Protein AF-A0A538QG56-F1 (afdb_monomer)

Mean predicted aligned error: 13.46 Å

Solvent-accessible surface area (backbone atoms only — not comparable to full-atom values): 18521 Å² total; per-residue (Å²): 133,67,84,76,56,65,60,58,67,56,46,55,19,49,52,50,15,51,51,52,34,49,51,51,51,51,38,56,70,76,40,38,72,60,49,29,53,48,36,34,66,42,67,66,42,85,56,63,86,95,53,90,59,79,61,55,61,55,52,42,49,51,52,20,53,48,44,22,49,40,44,42,16,67,69,39,89,48,65,24,42,30,40,33,26,51,12,53,49,29,32,55,55,36,62,46,61,61,94,49,79,71,36,62,50,32,32,53,51,11,49,52,38,29,60,57,18,52,55,46,33,53,54,44,48,62,65,69,38,93,52,68,77,59,32,64,52,30,54,67,70,56,48,55,52,48,52,50,46,37,54,58,57,41,54,79,72,29,47,81,68,46,76,50,74,51,74,56,76,92,49,28,31,38,41,37,38,38,29,31,42,86,50,30,42,36,39,40,37,35,39,27,38,67,45,10,55,55,34,43,39,37,39,34,44,52,90,74,70,58,85,75,45,28,46,30,29,41,31,42,59,38,58,80,91,28,53,70,55,78,88,72,58,51,45,62,52,75,60,80,82,87,42,68,71,42,52,70,40,30,54,38,21,22,46,66,68,60,46,51,62,44,41,48,75,68,52,41,54,50,44,58,77,69,60,51,24,34,39,38,31,36,83,62,42,23,36,40,37,40,32,28,34,38,35,16,26,56,53,56,42,61,48,54,44,65,38,54,42,68,71,49,78,88,82,71,39,60,59,43,46,53,52,52,51,54,51,47,62,36,37,68,57,52,37,69,56,56,68,93,86,67,79,77,79,56,73,79,83,74,109

Secondary structure (DSSP, 8-state):
--THHHHHHHHHHHHHHHHHHHHHHHHHHH-HHHHHHHHHHHH-----TTS--THHHHHHHHHHHHHHHHHHHHT-SSHHHHHHHHHHHHHHHHHSS---GGGGHHHHHHHHHHHHHHHHHHHHHHHHSTTTTTS----HHHHHHHHHHHHHHHTTT-EEEEEEEEE-GGGEEEEEEEEEETTEEEEEEEEEETTEEEEEEEEEES---GGG--SEEEEE---GGG--PPP-----SEE--S-HHHHHHEEEEE-HHHHHHH--HHHHHHHHHH--SEEEEETTTEEEEEE-BTTTB-TTSSS-HHHHHHT-S----HHHHHHHHHHHHHHTTTSPPPPTTSPPPPTTTT-

Radius of gyration: 25.66 Å; Cα contacts (8 Å, |Δi|>4): 569; chains: 1; bounding box: 60×46×71 Å

Nearest PDB structures (foldseek):
  6eqt-assembly1_A  TM=3.672E-01  e=5.446E+00  Homo sapiens

pLDDT: mean 81.67, std 14.4, range [29.27, 97.0]

Foldseek 3Di:
DDPVPVVVLQVQLVVQLCVQLVVLVVCCVPPVVVVQVCCCQWQVDHDDPPDPDPCSVVVSVVVSVLSSQLRSLCSDPQPLSVLLSCLSVLLVQLSTRDPDPCSVVSNVVSVVSNVVSVVSCVVVVLLPPPQLPQFFAFDPVLVVVLVVQLQVLCVVAFAPWDWDKDADPQQKIKIWIWTHGLQKTKIWIWIDHNRGTFKIKIKIFADDDLAVAFQKKKAFDFDVQQADFDDTRDADDWDDQPDPLLRVGITMGHDNVLVCLLDDPVLSVVCSVQDWHMWGHHAQGMIMHMDGDSHRHDNPPQHHRVCSNVVDDDGHNVSVSVVNVSSVSSCVRGHDRDPPPDDDPPVVVVD

Structure (mmCIF, N/CA/C/O backbone):
data_AF-A0A538QG56-F1
#
_entry.id   AF-A0A538QG56-F1
#
loop_
_atom_site.group_PDB
_atom_site.id
_atom_site.type_symbol
_atom_site.label_atom_id
_atom_site.label_alt_id
_atom_site.label_comp_id
_atom_site.label_asym_id
_atom_site.label_entity_id
_atom_site.label_seq_id
_atom_site.pdbx_PDB_ins_code
_atom_site.Cartn_x
_atom_site.Cartn_y
_atom_site.Cartn_z
_atom_site.occupancy
_atom_site.B_iso_or_equiv
_atom_site.auth_seq_id
_atom_site.auth_comp_id
_atom_site.auth_asym_id
_atom_site.auth_atom_id
_atom_site.pdbx_PDB_model_num
ATOM 1 N N . MET A 1 1 ? 24.271 -8.675 -0.314 1.00 41.25 1 MET A N 1
ATOM 2 C CA . MET A 1 1 ? 24.916 -8.281 -1.593 1.00 41.25 1 MET A CA 1
ATOM 3 C C . MET A 1 1 ? 25.981 -7.222 -1.326 1.00 41.25 1 MET A C 1
ATOM 5 O O . MET A 1 1 ? 25.654 -6.195 -0.745 1.00 41.25 1 MET A O 1
ATOM 9 N N . ALA A 1 2 ? 27.238 -7.460 -1.713 1.00 29.27 2 ALA A N 1
ATOM 10 C CA . ALA A 1 2 ? 28.336 -6.516 -1.482 1.00 29.27 2 ALA A CA 1
ATOM 11 C C . ALA A 1 2 ? 28.147 -5.194 -2.270 1.00 29.27 2 ALA A C 1
ATOM 13 O O . ALA A 1 2 ? 27.680 -5.237 -3.418 1.00 29.27 2 ALA A O 1
ATOM 14 N N . PRO A 1 3 ? 28.559 -4.034 -1.715 1.00 35.44 3 PRO A N 1
ATOM 15 C CA . PRO A 1 3 ? 28.398 -2.709 -2.333 1.00 35.44 3 PRO A CA 1
ATOM 16 C C . PRO A 1 3 ? 29.061 -2.573 -3.721 1.00 35.44 3 PRO A C 1
ATOM 18 O O . PRO A 1 3 ? 28.662 -1.727 -4.520 1.00 35.44 3 PRO A O 1
ATOM 21 N N . GLY A 1 4 ? 29.998 -3.465 -4.066 1.00 34.47 4 GLY A N 1
ATOM 22 C CA . GLY A 1 4 ? 30.678 -3.515 -5.365 1.00 34.47 4 GLY A CA 1
ATOM 23 C C . GLY A 1 4 ? 29.864 -4.065 -6.555 1.00 34.47 4 GLY A C 1
ATOM 24 O O . GLY A 1 4 ? 30.288 -3.953 -7.701 1.00 34.47 4 GLY A O 1
ATOM 25 N N . SER A 1 5 ? 28.702 -4.679 -6.328 1.00 44.09 5 SER A N 1
ATOM 26 C CA . SER A 1 5 ? 27.904 -5.295 -7.409 1.00 44.09 5 SER A CA 1
ATOM 27 C C . SER A 1 5 ? 26.998 -4.291 -8.135 1.00 44.09 5 SER A C 1
ATOM 29 O O . SER A 1 5 ? 26.811 -4.371 -9.350 1.00 44.09 5 SER A O 1
ATOM 31 N N . ARG A 1 6 ? 26.489 -3.287 -7.410 1.00 45.97 6 ARG A N 1
ATOM 32 C CA . ARG A 1 6 ? 25.526 -2.299 -7.927 1.00 45.97 6 ARG A CA 1
ATOM 33 C C . ARG A 1 6 ? 26.137 -1.315 -8.928 1.00 45.97 6 ARG A C 1
ATOM 35 O O . ARG A 1 6 ? 25.440 -0.881 -9.840 1.00 45.97 6 ARG A O 1
ATOM 42 N N . TRP A 1 7 ? 27.425 -0.983 -8.800 1.00 45.75 7 TRP A N 1
ATOM 43 C CA . TRP A 1 7 ? 28.095 -0.073 -9.739 1.00 45.75 7 TRP A CA 1
ATOM 44 C C . TRP A 1 7 ? 28.367 -0.740 -11.095 1.00 45.75 7 TRP A C 1
ATOM 46 O O . TRP A 1 7 ? 28.140 -0.126 -12.135 1.00 45.75 7 TRP A O 1
ATOM 56 N N . ARG A 1 8 ? 28.748 -2.027 -11.106 1.00 48.78 8 ARG A N 1
ATOM 57 C CA . ARG A 1 8 ? 28.987 -2.794 -12.345 1.00 48.78 8 ARG A CA 1
ATOM 58 C C . ARG A 1 8 ? 27.712 -2.983 -13.171 1.00 48.78 8 ARG A C 1
ATOM 60 O O . ARG A 1 8 ? 27.770 -2.924 -14.397 1.00 48.78 8 ARG A O 1
ATOM 67 N N . LEU A 1 9 ? 26.566 -3.145 -12.504 1.00 52.91 9 LEU A N 1
ATOM 68 C CA . LEU A 1 9 ? 25.247 -3.255 -13.140 1.00 52.91 9 LEU A CA 1
ATOM 69 C C . LEU A 1 9 ? 24.797 -1.955 -13.833 1.00 52.91 9 LEU A C 1
ATOM 71 O O . LEU A 1 9 ? 24.027 -2.017 -14.784 1.00 52.91 9 LEU A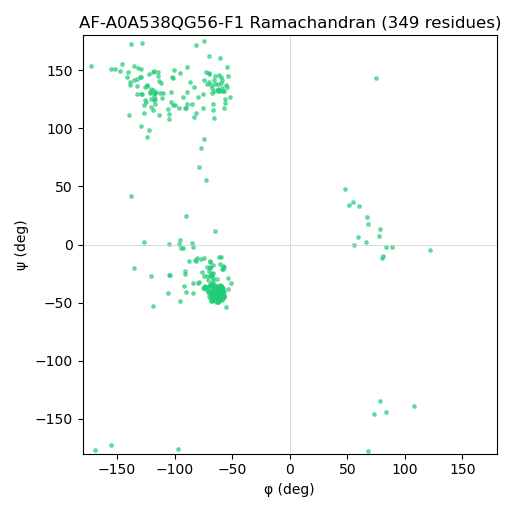 O 1
ATOM 75 N N . ARG A 1 10 ? 25.304 -0.786 -13.414 1.00 60.28 10 ARG A N 1
ATOM 76 C CA . ARG A 1 10 ? 24.986 0.515 -14.036 1.00 60.28 10 ARG A CA 1
ATOM 77 C C . ARG A 1 10 ? 25.949 0.916 -15.156 1.00 60.28 10 ARG A C 1
ATOM 79 O O . ARG A 1 10 ? 25.579 1.703 -16.018 1.00 60.28 10 ARG A O 1
ATOM 86 N N . LEU A 1 11 ? 27.165 0.369 -15.169 1.00 77.38 11 LEU A N 1
ATOM 87 C CA . LEU A 1 11 ? 28.186 0.708 -16.167 1.00 77.38 11 LEU A CA 1
ATOM 88 C C . LEU A 1 11 ? 27.994 0.002 -17.509 1.00 77.38 11 LEU A C 1
ATOM 90 O O . LEU A 1 11 ? 28.291 0.591 -18.541 1.00 77.38 11 LEU A O 1
ATOM 94 N N . ARG A 1 12 ? 27.482 -1.233 -17.530 1.00 79.56 12 ARG A N 1
ATOM 95 C CA . ARG A 1 12 ? 27.257 -1.948 -18.799 1.00 79.56 12 ARG A CA 1
ATOM 96 C C . ARG A 1 12 ? 26.240 -1.234 -19.706 1.00 79.56 12 ARG A C 1
ATOM 98 O O . ARG A 1 12 ? 26.591 -0.991 -20.858 1.00 79.56 12 ARG A O 1
ATOM 105 N N . PRO A 1 13 ? 25.050 -0.824 -19.219 1.00 82.38 13 PRO A N 1
ATOM 106 C CA . PRO A 1 13 ? 24.113 -0.044 -20.031 1.00 82.38 13 PRO A CA 1
ATOM 107 C C . PRO A 1 13 ? 24.697 1.296 -20.490 1.00 82.38 13 PRO A C 1
ATOM 109 O O . PRO A 1 13 ? 24.457 1.705 -21.622 1.00 82.38 13 PRO A O 1
ATOM 112 N N . LEU A 1 14 ? 25.531 1.934 -19.654 1.00 84.00 14 LEU A N 1
ATOM 113 C CA . LEU A 1 14 ? 26.238 3.172 -20.001 1.00 84.00 14 LEU A CA 1
ATOM 114 C C . LEU A 1 14 ? 27.182 2.983 -21.177 1.00 84.00 14 LEU A C 1
ATOM 116 O O . LEU A 1 14 ? 27.144 3.764 -22.119 1.00 84.00 14 LEU A O 1
ATOM 120 N N . VAL A 1 15 ? 28.008 1.938 -21.134 1.00 86.94 15 VAL A N 1
ATOM 121 C CA . VAL A 1 15 ? 28.954 1.630 -22.209 1.00 86.94 15 VAL A CA 1
ATOM 122 C C . VAL A 1 15 ? 28.212 1.331 -23.510 1.00 86.94 15 VAL A C 1
ATOM 124 O O . VAL A 1 15 ? 28.606 1.847 -24.551 1.00 86.94 15 VAL A O 1
ATOM 127 N N . VAL A 1 16 ? 27.114 0.568 -23.458 1.00 86.19 16 VAL A N 1
ATOM 128 C CA . VAL A 1 16 ? 26.290 0.285 -24.645 1.00 86.19 16 VAL A CA 1
ATOM 129 C C . VAL A 1 16 ? 25.694 1.572 -25.218 1.00 86.19 16 VAL A C 1
ATOM 131 O O . VAL A 1 16 ? 25.821 1.821 -26.413 1.00 86.19 16 VAL A O 1
ATOM 134 N N . ALA A 1 17 ? 25.106 2.426 -24.378 1.00 84.94 17 ALA A N 1
ATOM 135 C CA . ALA A 1 17 ? 24.519 3.689 -24.818 1.00 84.9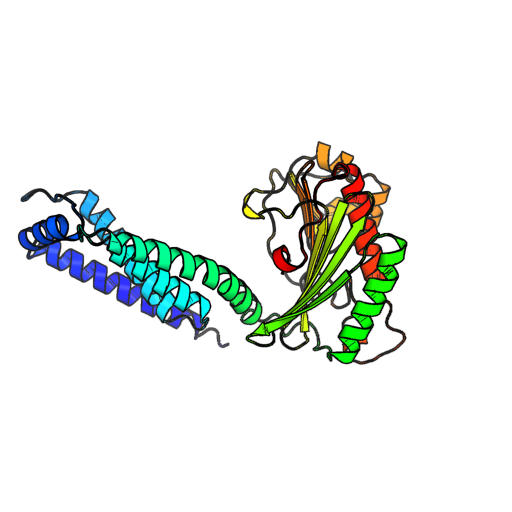4 17 ALA A CA 1
ATOM 136 C C . ALA A 1 17 ? 25.561 4.641 -25.425 1.00 84.94 17 ALA A C 1
ATOM 138 O O . ALA A 1 17 ? 25.324 5.214 -26.488 1.00 84.94 17 ALA A O 1
ATOM 139 N N . LEU A 1 18 ? 26.733 4.770 -24.792 1.00 86.31 18 LEU A N 1
ATOM 140 C CA . LEU A 1 18 ? 27.842 5.585 -25.295 1.00 86.31 18 LEU A CA 1
ATOM 141 C C . LEU A 1 18 ? 28.408 5.038 -26.608 1.00 86.31 18 LEU A C 1
ATOM 143 O O . LEU A 1 18 ? 28.722 5.825 -27.496 1.00 86.31 18 LEU A O 1
ATOM 147 N N . ALA A 1 19 ? 28.513 3.715 -26.756 1.00 88.31 19 ALA A N 1
ATOM 148 C CA . ALA A 1 19 ? 28.965 3.092 -27.996 1.00 88.31 19 ALA A CA 1
ATOM 149 C C . ALA A 1 19 ? 27.981 3.353 -29.146 1.00 88.31 19 ALA A C 1
ATOM 151 O O . ALA A 1 19 ? 28.401 3.753 -30.229 1.00 88.31 19 ALA A O 1
ATOM 152 N N . VAL A 1 20 ? 26.675 3.198 -28.900 1.00 86.81 20 VAL A N 1
ATOM 153 C CA . VAL A 1 20 ? 25.626 3.468 -29.897 1.00 86.81 20 VAL A CA 1
ATOM 154 C C . VAL A 1 20 ? 25.597 4.951 -30.283 1.00 86.81 20 VAL A C 1
ATOM 156 O O . VAL A 1 20 ? 25.596 5.275 -31.471 1.00 86.81 20 VAL A O 1
ATOM 159 N N . ALA A 1 21 ? 25.643 5.858 -29.303 1.00 83.69 21 ALA A N 1
ATOM 160 C CA . ALA A 1 21 ? 25.693 7.297 -29.557 1.00 83.69 21 ALA A CA 1
ATOM 161 C C . ALA A 1 21 ? 26.972 7.702 -30.309 1.00 83.69 21 ALA A C 1
ATOM 163 O O . ALA A 1 21 ? 26.908 8.450 -31.282 1.00 83.69 21 ALA A O 1
ATOM 164 N N . GLY A 1 22 ? 28.129 7.182 -29.891 1.00 84.38 22 GLY A N 1
ATOM 165 C CA . GLY A 1 22 ? 29.424 7.450 -30.514 1.00 84.38 22 GLY A CA 1
ATOM 166 C C . GLY A 1 22 ? 29.490 6.970 -31.963 1.00 84.38 22 GLY A C 1
ATOM 167 O O . GLY A 1 22 ? 29.951 7.715 -32.827 1.00 84.38 22 GLY A O 1
ATOM 168 N N . LEU A 1 23 ? 28.960 5.775 -32.248 1.00 86.06 23 LEU A N 1
ATOM 169 C CA . LEU A 1 23 ? 28.824 5.259 -33.611 1.00 86.06 23 LEU A CA 1
ATOM 170 C C . LEU A 1 23 ? 27.918 6.168 -34.455 1.00 86.06 23 LEU A C 1
ATOM 172 O O . LEU A 1 23 ? 28.281 6.530 -35.570 1.00 86.06 23 LEU A O 1
ATOM 176 N N . GLY A 1 24 ? 26.774 6.590 -33.908 1.00 81.38 24 GLY A N 1
ATOM 177 C CA . GLY A 1 24 ? 25.856 7.507 -34.584 1.00 81.38 24 GLY A CA 1
ATOM 178 C C . GLY A 1 24 ? 26.492 8.862 -34.911 1.00 81.38 24 GLY A C 1
ATOM 179 O O . GLY A 1 24 ? 26.334 9.362 -36.022 1.00 81.38 24 GLY A O 1
ATOM 180 N N . VAL A 1 25 ? 27.282 9.427 -33.992 1.00 84.31 25 VAL A N 1
ATOM 181 C CA . VAL A 1 25 ? 28.047 10.666 -34.223 1.00 84.31 25 VAL A CA 1
ATOM 182 C C . VAL A 1 25 ? 29.139 10.467 -35.277 1.00 84.31 25 VAL A C 1
ATOM 184 O O . VAL A 1 25 ? 29.329 11.339 -36.126 1.00 84.31 25 VAL A O 1
ATOM 187 N N . ALA A 1 26 ? 29.854 9.339 -35.251 1.00 85.69 26 ALA A N 1
ATOM 188 C CA . ALA A 1 26 ? 30.877 9.028 -36.248 1.00 85.69 26 ALA A CA 1
ATOM 189 C C . ALA A 1 26 ? 30.270 8.912 -37.656 1.00 85.69 26 ALA A C 1
ATOM 191 O O . ALA A 1 26 ? 30.788 9.517 -38.594 1.00 85.69 26 ALA A O 1
ATOM 192 N N . LEU A 1 27 ? 29.130 8.226 -37.787 1.00 82.44 27 LEU A N 1
ATOM 193 C CA . LEU A 1 27 ? 28.382 8.115 -39.042 1.00 82.44 27 LEU A CA 1
ATOM 194 C C . LEU A 1 27 ? 27.825 9.465 -39.502 1.00 82.44 27 LEU A C 1
ATOM 196 O O . LEU A 1 27 ? 27.938 9.798 -40.675 1.00 82.44 27 LEU A O 1
ATOM 200 N N . ALA A 1 28 ? 27.293 10.281 -38.589 1.00 80.62 28 ALA A N 1
ATOM 201 C CA . ALA A 1 28 ? 26.822 11.626 -38.916 1.00 80.62 28 ALA A CA 1
ATOM 202 C C . ALA A 1 28 ? 27.949 12.550 -39.405 1.00 80.62 28 ALA A C 1
ATOM 204 O O . ALA A 1 28 ? 27.692 13.459 -40.188 1.00 80.62 28 ALA A O 1
ATOM 205 N N . ARG A 1 29 ? 29.189 12.336 -38.947 1.00 80.94 29 ARG A N 1
ATOM 206 C CA . ARG A 1 29 ? 30.358 13.126 -39.360 1.00 80.94 29 ARG A CA 1
ATOM 207 C C . ARG A 1 29 ? 30.996 12.640 -40.657 1.00 80.94 29 ARG A C 1
ATOM 209 O O . ARG A 1 29 ? 31.417 13.474 -41.448 1.00 80.94 29 ARG A O 1
ATOM 216 N N . GLY A 1 30 ? 31.117 11.326 -40.844 1.00 81.44 30 GLY A N 1
ATOM 217 C CA . GLY A 1 30 ? 31.810 10.740 -41.996 1.00 81.44 30 GLY A CA 1
ATOM 218 C C . GLY A 1 30 ? 30.900 10.438 -43.185 1.00 81.44 30 GLY A C 1
ATOM 219 O O . GLY A 1 30 ? 31.310 10.606 -44.323 1.00 81.44 30 GLY A O 1
ATOM 220 N N . GLU A 1 31 ? 29.659 10.025 -42.921 1.00 83.25 31 GLU A N 1
ATOM 221 C CA . GLU A 1 31 ? 28.759 9.407 -43.904 1.00 83.25 31 GLU A CA 1
ATOM 222 C C . GLU A 1 31 ? 27.323 9.955 -43.771 1.00 83.25 31 GLU A C 1
ATOM 224 O O . GLU A 1 31 ? 26.334 9.217 -43.844 1.00 83.25 31 GLU A O 1
ATOM 229 N N . TYR A 1 32 ? 27.186 11.272 -43.560 1.00 78.88 32 TYR A N 1
ATOM 230 C CA . TYR A 1 32 ? 25.892 11.919 -43.295 1.00 78.88 32 TYR A CA 1
ATOM 231 C C . TYR A 1 32 ? 24.831 11.599 -44.355 1.00 78.88 32 TYR A C 1
ATOM 233 O O . TYR A 1 32 ? 23.674 11.374 -44.017 1.00 78.88 32 TYR A O 1
ATOM 241 N N . GLY A 1 33 ? 25.215 11.530 -45.635 1.00 77.31 33 GLY A N 1
ATOM 242 C CA . GLY A 1 33 ? 24.290 11.210 -46.726 1.00 77.31 33 GLY A CA 1
ATOM 243 C C . GLY A 1 33 ? 23.674 9.811 -46.609 1.00 77.31 33 GLY A C 1
ATOM 244 O O . GLY A 1 33 ? 22.475 9.645 -46.842 1.00 77.31 33 GLY A O 1
ATOM 245 N N . TYR A 1 34 ? 24.455 8.812 -46.186 1.00 79.31 34 TYR A N 1
ATOM 246 C CA . TYR A 1 34 ? 23.938 7.466 -45.926 1.00 79.31 34 TYR A CA 1
ATOM 247 C C . TYR A 1 34 ? 23.073 7.429 -44.672 1.00 79.31 34 TYR A C 1
ATOM 249 O O . TYR A 1 34 ? 22.017 6.801 -44.692 1.00 79.31 34 TYR A O 1
ATOM 257 N N . LEU A 1 35 ? 23.479 8.132 -43.610 1.00 78.69 35 LEU A N 1
ATOM 258 C CA . LEU A 1 35 ? 22.694 8.237 -42.381 1.00 78.69 35 LEU A CA 1
ATOM 259 C C . LEU A 1 35 ? 21.336 8.906 -42.637 1.00 78.69 35 LEU A C 1
ATOM 261 O O . LEU A 1 35 ? 20.316 8.388 -42.196 1.00 78.69 35 LEU A O 1
ATOM 265 N N . ALA A 1 36 ? 21.312 10.014 -43.380 1.00 76.31 36 ALA A N 1
ATOM 266 C CA . ALA A 1 36 ? 20.098 10.730 -43.757 1.00 76.31 36 ALA A CA 1
ATOM 267 C C . ALA A 1 36 ? 19.162 9.839 -44.578 1.00 76.31 36 ALA A C 1
ATOM 269 O O . ALA A 1 36 ? 17.988 9.702 -44.245 1.00 76.31 36 ALA A O 1
ATOM 270 N N . ARG A 1 37 ? 19.699 9.139 -45.585 1.00 78.06 37 ARG A N 1
ATOM 271 C CA . ARG A 1 37 ? 18.926 8.193 -46.398 1.00 78.06 37 ARG A CA 1
ATOM 272 C C . ARG A 1 37 ? 18.385 7.028 -45.570 1.00 78.06 37 ARG A C 1
ATOM 274 O O . ARG A 1 37 ? 17.230 6.647 -45.741 1.00 78.06 37 ARG A O 1
ATOM 281 N N . ALA A 1 38 ? 19.195 6.473 -44.671 1.00 76.25 38 ALA A N 1
ATOM 282 C CA . ALA A 1 38 ? 18.771 5.417 -43.763 1.00 76.25 38 ALA A CA 1
ATOM 283 C C . ALA A 1 38 ? 17.684 5.912 -42.801 1.00 76.25 38 ALA A C 1
ATOM 285 O O . ALA A 1 38 ? 16.692 5.219 -42.629 1.00 76.25 38 ALA A O 1
ATOM 286 N N . ALA A 1 39 ? 17.812 7.114 -42.234 1.00 74.25 39 ALA A N 1
ATOM 287 C CA . ALA A 1 39 ? 16.805 7.707 -41.356 1.00 74.25 39 ALA A CA 1
ATOM 288 C C . ALA A 1 39 ? 15.472 7.932 -42.087 1.00 74.25 39 ALA A C 1
ATOM 290 O O . ALA A 1 39 ? 14.415 7.547 -41.592 1.00 74.25 39 ALA A O 1
ATOM 291 N N . THR A 1 40 ? 15.508 8.463 -43.308 1.00 75.12 40 THR A N 1
ATOM 292 C CA . THR A 1 40 ? 14.291 8.665 -44.103 1.00 75.12 40 THR A CA 1
ATOM 293 C C . THR A 1 40 ? 13.623 7.338 -44.463 1.00 75.12 40 THR A C 1
ATOM 295 O O . THR A 1 40 ? 12.406 7.218 -44.356 1.00 75.12 40 THR A O 1
ATOM 298 N N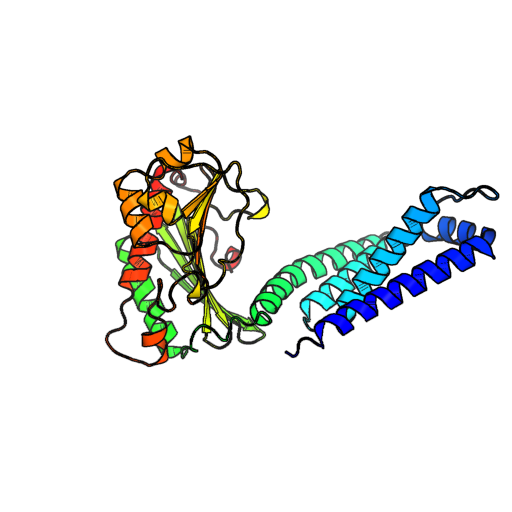 . LEU A 1 41 ? 14.400 6.312 -44.823 1.00 70.94 41 LEU A N 1
ATOM 299 C CA . LEU A 1 41 ? 13.862 4.992 -45.172 1.00 70.94 41 LEU A CA 1
ATOM 300 C C . LEU A 1 41 ? 13.381 4.184 -43.958 1.00 70.94 41 LEU A C 1
ATOM 302 O O . LEU A 1 41 ? 12.404 3.452 -44.068 1.00 70.94 41 LEU A O 1
ATOM 306 N N . ALA A 1 42 ? 14.070 4.289 -42.823 1.00 66.69 42 ALA A N 1
ATOM 307 C CA . ALA A 1 42 ? 13.840 3.448 -41.651 1.00 66.69 42 ALA A CA 1
ATOM 308 C C . ALA A 1 42 ? 12.808 4.027 -40.676 1.00 66.69 42 ALA A C 1
ATOM 310 O O . ALA A 1 42 ? 12.008 3.286 -40.112 1.00 66.69 42 ALA A O 1
ATOM 311 N N . ILE A 1 43 ? 12.852 5.342 -40.452 1.00 66.00 43 ILE A N 1
ATOM 312 C CA . ILE A 1 43 ? 12.068 6.032 -39.414 1.00 66.00 43 ILE A CA 1
ATOM 313 C C . ILE A 1 43 ? 11.239 7.195 -39.971 1.00 66.00 43 ILE A C 1
ATOM 315 O O . ILE A 1 43 ? 10.565 7.878 -39.206 1.00 66.00 43 ILE A O 1
ATOM 319 N N . GLY A 1 44 ? 11.267 7.429 -41.289 1.00 68.12 44 GLY A N 1
ATOM 320 C CA . GLY A 1 44 ? 10.491 8.495 -41.931 1.00 68.12 44 GLY A CA 1
ATOM 321 C C . GLY A 1 44 ? 10.951 9.906 -41.561 1.00 68.12 44 GLY A C 1
ATOM 322 O O . GLY A 1 44 ? 10.204 10.861 -41.744 1.00 68.12 44 GLY A O 1
ATOM 323 N N . VAL A 1 45 ? 12.165 10.047 -41.019 1.00 72.06 45 VAL A N 1
ATOM 324 C CA . VAL A 1 45 ? 12.745 11.344 -40.660 1.00 72.06 45 VAL A CA 1
ATOM 325 C C . VAL A 1 45 ? 13.515 11.885 -41.858 1.00 72.06 45 VAL A C 1
ATOM 327 O O . VAL A 1 45 ? 14.496 11.285 -42.305 1.00 72.06 45 VAL A O 1
ATOM 330 N N . GLU A 1 46 ? 13.082 13.028 -42.378 1.00 74.38 46 GLU A N 1
ATOM 331 C CA . GLU A 1 46 ? 13.815 13.757 -43.411 1.00 74.38 46 GLU A CA 1
ATOM 332 C C . GLU A 1 46 ? 14.928 14.584 -42.767 1.00 74.38 46 GLU A C 1
ATOM 334 O O . GLU A 1 46 ? 14.673 15.528 -42.022 1.00 74.38 46 GLU A O 1
ATOM 339 N N . LEU A 1 47 ? 16.176 14.208 -43.051 1.00 73.19 47 LEU A N 1
ATOM 340 C CA . LEU A 1 47 ? 17.362 14.962 -42.661 1.00 73.19 47 LEU A CA 1
ATOM 341 C C . LEU A 1 47 ? 17.901 15.677 -43.903 1.00 73.19 47 LEU A C 1
ATOM 343 O O . LEU A 1 47 ? 18.369 15.031 -44.843 1.00 73.19 47 LEU A O 1
ATOM 347 N N . SER A 1 48 ? 17.826 17.008 -43.920 1.00 69.19 48 SER A N 1
ATOM 348 C CA . SER A 1 48 ? 18.254 17.810 -45.070 1.00 69.19 48 SER A CA 1
ATOM 349 C C . SER A 1 48 ? 19.757 17.638 -45.351 1.00 69.19 48 SER A C 1
ATOM 351 O O . SER A 1 48 ? 20.567 17.760 -44.423 1.00 69.19 48 SER A O 1
ATOM 353 N N . PRO A 1 49 ? 20.170 17.390 -46.610 1.00 62.72 49 PRO A N 1
ATOM 354 C CA . PRO A 1 49 ? 21.581 17.332 -46.977 1.00 62.72 49 PRO A CA 1
ATOM 355 C C . PRO A 1 49 ? 22.245 18.707 -46.810 1.00 62.72 49 PRO A C 1
ATOM 357 O O . PRO A 1 49 ? 21.733 19.709 -47.299 1.00 62.72 49 PRO A O 1
ATOM 360 N N . GLY A 1 50 ? 23.410 18.760 -46.157 1.00 63.91 50 GLY A N 1
ATOM 361 C CA . GLY A 1 50 ? 24.261 19.959 -46.135 1.00 63.91 50 GLY A CA 1
ATOM 362 C C . GLY A 1 50 ? 23.988 20.976 -45.020 1.00 63.91 50 GLY A C 1
ATOM 363 O O . GLY A 1 50 ? 24.743 21.939 -44.908 1.00 63.91 50 GLY A O 1
ATOM 364 N N . GLN A 1 51 ? 22.989 20.758 -44.159 1.00 61.22 51 GLN A N 1
ATOM 365 C CA . GLN A 1 51 ? 22.846 21.503 -42.904 1.00 61.22 51 GLN A CA 1
ATOM 366 C C . GLN A 1 51 ? 22.670 20.536 -41.727 1.00 61.22 51 GLN A C 1
ATOM 368 O O . GLN A 1 51 ? 21.825 19.644 -41.805 1.00 61.22 51 GLN A O 1
ATOM 373 N N . PRO A 1 52 ? 23.453 20.682 -40.640 1.00 61.03 52 PRO A N 1
ATOM 374 C CA . PRO A 1 52 ? 23.271 19.869 -39.449 1.00 61.03 52 PRO A CA 1
ATOM 375 C C . PRO A 1 52 ? 21.922 20.206 -38.807 1.00 61.03 52 PRO A C 1
ATOM 377 O O . PRO A 1 52 ? 21.743 21.288 -38.251 1.00 61.03 52 PRO A O 1
ATOM 380 N N . ASP A 1 53 ? 20.972 19.275 -38.899 1.00 69.12 53 ASP A N 1
ATOM 381 C CA . ASP A 1 53 ? 19.669 19.412 -38.255 1.00 69.12 53 ASP A CA 1
ATOM 382 C C . ASP A 1 53 ? 19.853 19.377 -36.722 1.00 69.12 53 ASP A C 1
ATOM 384 O O . ASP A 1 53 ? 20.352 18.377 -36.189 1.00 69.12 53 ASP A O 1
ATOM 388 N N . PRO A 1 54 ? 19.449 20.423 -35.975 1.00 69.50 54 PRO A N 1
ATOM 389 C CA . PRO A 1 54 ? 19.532 20.430 -34.514 1.00 69.50 54 PRO A CA 1
ATOM 390 C C . PRO A 1 54 ? 18.744 19.280 -33.858 1.00 69.50 54 PRO A C 1
ATOM 392 O O . PRO A 1 54 ? 19.053 18.886 -32.731 1.00 69.50 54 PRO A O 1
ATOM 395 N N . ARG A 1 55 ? 17.766 18.686 -34.556 1.00 75.06 55 ARG A N 1
ATOM 396 C CA . ARG A 1 55 ? 17.003 17.519 -34.088 1.00 75.06 55 ARG A CA 1
ATOM 397 C C . ARG A 1 55 ? 17.820 16.229 -34.093 1.00 75.06 55 ARG A C 1
ATOM 399 O O . ARG A 1 55 ? 17.482 15.307 -33.354 1.00 75.06 55 ARG A O 1
ATOM 406 N N . LEU A 1 56 ? 18.923 16.158 -34.842 1.00 76.06 56 LEU A N 1
ATOM 407 C CA . LEU A 1 56 ? 19.787 14.975 -34.886 1.00 76.06 56 LEU A CA 1
ATOM 408 C C . LEU A 1 56 ? 20.327 14.606 -33.500 1.00 76.06 56 LEU A C 1
ATOM 410 O O . LEU A 1 56 ? 20.366 13.431 -33.144 1.00 76.06 56 LEU A O 1
ATOM 414 N N . ALA A 1 57 ? 20.686 15.606 -32.691 1.00 76.44 57 ALA A N 1
ATOM 415 C CA . ALA A 1 57 ? 21.120 15.387 -31.315 1.00 76.44 57 ALA A CA 1
ATOM 416 C C . ALA A 1 57 ? 20.010 14.754 -30.458 1.00 76.44 57 ALA A C 1
ATOM 418 O O . ALA A 1 57 ? 20.286 13.852 -29.670 1.00 76.44 57 ALA A O 1
ATOM 419 N N . MET A 1 58 ? 18.753 15.168 -30.656 1.00 78.81 58 MET A N 1
ATOM 420 C CA . MET A 1 58 ? 17.594 14.588 -29.970 1.00 78.81 58 MET A CA 1
ATOM 421 C C . MET A 1 58 ? 17.332 13.146 -30.409 1.00 78.81 58 MET A C 1
ATOM 423 O O . MET A 1 58 ? 17.058 12.297 -29.564 1.00 78.81 58 MET A O 1
ATOM 427 N N . TYR A 1 59 ? 17.470 12.838 -31.702 1.00 78.19 59 TYR A N 1
ATOM 428 C CA . TYR A 1 59 ? 17.334 11.466 -32.199 1.00 78.19 59 TYR A CA 1
ATOM 429 C C . TYR A 1 59 ? 18.447 10.552 -31.682 1.00 78.19 59 TYR A C 1
ATOM 431 O O . TYR A 1 59 ? 18.168 9.448 -31.220 1.00 78.19 59 TYR A O 1
ATOM 439 N N . LEU A 1 60 ? 19.698 11.020 -31.685 1.00 80.62 60 LEU A N 1
ATOM 440 C CA . LEU A 1 60 ? 20.826 10.276 -31.119 1.00 80.62 60 LEU A CA 1
ATOM 441 C C . LEU A 1 60 ? 20.655 10.048 -29.615 1.00 80.62 60 LEU A C 1
ATOM 443 O O . LEU A 1 60 ? 20.925 8.947 -29.135 1.00 80.62 60 LEU A O 1
ATOM 447 N N . LEU A 1 61 ? 20.161 11.050 -28.883 1.00 82.38 61 LEU A N 1
ATOM 448 C CA . LEU A 1 61 ? 19.834 10.910 -27.468 1.00 82.38 61 LEU A CA 1
ATOM 449 C C . LEU A 1 61 ? 18.731 9.867 -27.256 1.00 82.38 61 LEU A C 1
ATOM 451 O O . LEU A 1 61 ? 18.905 8.980 -26.428 1.00 82.38 61 LEU A O 1
ATOM 455 N N . ALA A 1 62 ? 17.644 9.914 -28.031 1.00 81.88 62 ALA A N 1
ATOM 456 C CA . ALA A 1 62 ? 16.550 8.948 -27.934 1.00 81.88 62 ALA A CA 1
ATOM 457 C C . ALA A 1 62 ? 17.021 7.508 -28.205 1.00 81.88 62 ALA A C 1
ATOM 459 O O . ALA A 1 62 ? 16.711 6.598 -27.435 1.00 81.88 62 ALA A O 1
ATOM 460 N N . VAL A 1 63 ? 17.830 7.299 -29.249 1.00 82.50 63 VAL A N 1
ATOM 461 C CA . VAL A 1 63 ? 18.421 5.988 -29.565 1.00 82.50 63 VAL A CA 1
ATOM 462 C C . VAL A 1 63 ? 19.364 5.529 -28.449 1.00 82.50 63 VAL A C 1
ATOM 464 O O . VAL A 1 63 ? 19.321 4.365 -28.052 1.00 82.50 63 VAL A O 1
ATOM 467 N N . ALA A 1 64 ? 20.171 6.430 -27.885 1.00 83.62 64 ALA A N 1
ATOM 468 C CA . ALA A 1 64 ? 21.038 6.118 -26.752 1.00 83.62 64 ALA A CA 1
ATOM 469 C C . ALA A 1 64 ? 20.236 5.745 -25.492 1.00 83.62 64 ALA A C 1
ATOM 471 O O . ALA A 1 64 ? 20.594 4.793 -24.798 1.00 83.62 64 ALA A O 1
ATOM 472 N N . THR A 1 65 ? 19.129 6.438 -25.208 1.00 84.62 65 THR A N 1
ATOM 473 C CA . THR A 1 65 ? 18.221 6.127 -24.092 1.00 84.62 65 THR A CA 1
ATOM 474 C C . THR A 1 65 ? 17.530 4.778 -24.282 1.00 84.62 65 THR A C 1
ATOM 476 O O . THR A 1 65 ? 17.416 4.008 -23.325 1.00 84.62 65 THR A O 1
ATOM 479 N N . LEU A 1 66 ? 17.117 4.444 -25.506 1.00 85.50 66 LEU A N 1
ATOM 480 C CA . LEU A 1 66 ? 16.554 3.131 -25.827 1.00 85.50 66 LEU A CA 1
ATOM 481 C C . LEU A 1 66 ? 17.601 2.025 -25.669 1.00 85.50 66 LEU A C 1
ATOM 483 O O . LEU A 1 66 ? 17.342 1.034 -24.990 1.00 85.50 66 LEU A O 1
ATOM 487 N N . ALA A 1 67 ? 18.805 2.216 -26.216 1.00 85.75 67 ALA A N 1
ATOM 488 C CA . ALA A 1 67 ? 19.908 1.265 -26.092 1.00 85.75 67 ALA A CA 1
ATOM 489 C C . ALA A 1 67 ? 20.309 1.038 -24.626 1.00 85.75 67 ALA A C 1
ATOM 491 O O . ALA A 1 67 ? 20.492 -0.106 -24.206 1.00 85.75 67 ALA A O 1
ATOM 492 N N . TRP A 1 68 ? 20.374 2.113 -23.831 1.00 87.69 68 TRP A N 1
ATOM 493 C CA . TRP A 1 68 ? 20.547 2.030 -22.382 1.00 87.69 68 TRP A CA 1
ATOM 494 C C . TRP A 1 68 ? 19.459 1.161 -21.752 1.00 87.69 68 TRP A C 1
ATOM 496 O O . TRP A 1 68 ? 19.762 0.219 -21.023 1.00 87.69 68 TRP A O 1
ATOM 506 N N . THR A 1 69 ? 18.192 1.482 -22.021 1.00 84.81 69 THR A N 1
ATOM 507 C CA . THR A 1 69 ? 17.039 0.835 -21.382 1.00 84.81 69 THR A CA 1
ATOM 508 C C . THR A 1 69 ? 16.994 -0.654 -21.709 1.00 84.81 69 THR A C 1
ATOM 510 O O . THR A 1 69 ? 16.881 -1.472 -20.800 1.00 84.81 69 THR A O 1
ATOM 513 N N . LEU A 1 70 ? 17.187 -1.027 -22.976 1.00 88.38 70 LEU A N 1
ATOM 514 C CA . LEU A 1 70 ? 17.214 -2.425 -23.406 1.00 88.38 70 LEU A CA 1
ATOM 515 C C . LEU A 1 70 ? 18.390 -3.195 -22.794 1.00 88.38 70 LEU A C 1
ATOM 517 O O . LEU A 1 70 ? 18.199 -4.301 -22.291 1.00 88.38 70 LEU A O 1
ATOM 521 N N . ALA A 1 71 ? 19.591 -2.609 -22.765 1.00 85.62 71 ALA A N 1
ATOM 522 C CA . ALA A 1 71 ? 20.756 -3.236 -22.140 1.00 85.62 71 ALA A CA 1
ATOM 523 C C . ALA A 1 71 ? 20.589 -3.389 -20.617 1.00 85.62 71 ALA A C 1
ATOM 525 O O . ALA A 1 71 ? 20.997 -4.401 -20.043 1.00 85.62 71 ALA A O 1
ATOM 526 N N . ALA A 1 72 ? 19.969 -2.404 -19.961 1.00 84.31 72 ALA A N 1
ATOM 527 C CA . ALA A 1 72 ? 19.648 -2.453 -18.539 1.00 84.31 72 ALA A CA 1
ATOM 528 C C . ALA A 1 72 ? 18.616 -3.544 -18.230 1.00 84.31 72 ALA A C 1
ATOM 530 O O . ALA A 1 72 ? 18.811 -4.309 -17.286 1.00 84.31 72 ALA A O 1
ATOM 531 N N . CYS A 1 73 ? 17.564 -3.656 -19.044 1.00 85.50 73 CYS A N 1
ATOM 532 C CA . CYS A 1 73 ? 16.563 -4.710 -18.930 1.00 85.50 73 CYS A CA 1
ATOM 533 C C . CYS A 1 73 ? 17.167 -6.096 -19.177 1.00 85.50 73 CYS A C 1
ATOM 535 O O . CYS A 1 73 ? 16.954 -6.992 -18.368 1.00 85.50 73 CYS A O 1
ATOM 537 N N . ALA A 1 74 ? 17.972 -6.273 -20.229 1.00 85.00 74 ALA A N 1
ATOM 538 C CA . ALA A 1 74 ? 18.596 -7.556 -20.561 1.00 85.00 74 ALA A CA 1
ATOM 539 C C . ALA A 1 74 ? 19.559 -8.054 -19.469 1.00 85.00 74 ALA A C 1
ATOM 541 O O . ALA A 1 74 ? 19.642 -9.251 -19.205 1.00 85.00 74 ALA A O 1
ATOM 542 N N . GLY A 1 75 ? 20.272 -7.134 -18.812 1.00 78.88 75 GLY A N 1
ATOM 543 C CA . GLY A 1 75 ? 21.176 -7.438 -17.702 1.00 78.88 75 GLY A CA 1
ATOM 544 C C . GLY A 1 75 ? 20.504 -7.513 -16.327 1.00 78.88 75 GLY A C 1
ATOM 545 O O . GLY A 1 75 ? 21.209 -7.695 -15.331 1.00 78.88 75 GLY A O 1
ATOM 546 N N . ALA A 1 76 ? 19.184 -7.329 -16.240 1.00 75.94 76 ALA A N 1
ATOM 547 C CA . ALA A 1 76 ? 18.480 -7.316 -14.968 1.00 75.94 76 ALA A CA 1
ATOM 548 C C . ALA A 1 76 ? 18.398 -8.733 -14.364 1.00 75.94 76 ALA A C 1
ATOM 550 O O . ALA A 1 76 ? 18.110 -9.689 -15.087 1.00 75.94 76 ALA A O 1
ATOM 551 N N . PRO A 1 77 ? 18.610 -8.890 -13.042 1.00 68.31 77 PRO A N 1
ATOM 552 C CA . PRO A 1 77 ? 18.458 -10.179 -12.363 1.00 68.31 77 PRO A CA 1
ATOM 553 C C . PRO A 1 77 ? 16.992 -10.644 -12.318 1.00 68.31 77 PRO A C 1
ATOM 555 O O . PRO A 1 77 ? 16.722 -11.829 -12.501 1.00 68.31 77 PRO A O 1
ATOM 558 N N . ALA A 1 78 ? 16.063 -9.700 -12.160 1.00 68.06 78 ALA A N 1
ATOM 559 C CA . ALA A 1 78 ? 14.614 -9.889 -12.162 1.00 68.06 78 ALA A CA 1
ATOM 560 C C . ALA A 1 78 ? 14.103 -10.311 -13.557 1.00 68.06 78 ALA A C 1
ATOM 562 O O . ALA A 1 78 ? 14.467 -9.686 -14.561 1.00 68.06 78 ALA A O 1
ATOM 563 N N . SER A 1 79 ? 13.298 -11.376 -13.636 1.00 77.44 79 SER A N 1
ATOM 564 C CA . SER A 1 79 ? 12.785 -11.905 -14.905 1.00 77.44 79 SER A CA 1
ATOM 565 C C . SER A 1 79 ? 11.742 -10.986 -15.530 1.00 77.44 79 SER A C 1
ATOM 567 O O . SER A 1 79 ? 11.801 -10.737 -16.736 1.00 77.44 79 SER A O 1
ATOM 569 N N . GLY A 1 80 ? 10.909 -10.345 -14.707 1.00 77.69 80 GLY A N 1
ATOM 570 C CA . GLY A 1 80 ? 9.944 -9.351 -15.155 1.00 77.69 80 GLY A CA 1
ATOM 571 C C . GLY A 1 80 ? 10.625 -8.169 -15.847 1.00 77.69 80 GLY A C 1
ATOM 572 O O . GLY A 1 80 ? 10.182 -7.714 -16.899 1.00 77.69 80 GLY A O 1
ATOM 573 N N . ARG A 1 81 ? 11.778 -7.708 -15.340 1.00 79.25 81 ARG A N 1
ATOM 574 C CA . ARG A 1 81 ? 12.516 -6.590 -15.961 1.00 79.25 81 ARG A CA 1
ATOM 575 C C . ARG A 1 81 ? 13.073 -6.954 -17.335 1.00 79.25 81 ARG A C 1
ATOM 577 O O . ARG A 1 81 ? 13.146 -6.082 -18.203 1.00 79.25 81 ARG A O 1
ATOM 584 N N . ARG A 1 82 ? 13.436 -8.224 -17.550 1.00 85.50 82 ARG A N 1
ATOM 585 C CA . ARG A 1 82 ? 13.827 -8.730 -18.874 1.00 85.50 82 ARG A CA 1
ATOM 586 C C . ARG A 1 82 ? 12.625 -8.753 -19.818 1.00 85.50 82 ARG A C 1
ATOM 588 O O . ARG A 1 82 ? 12.749 -8.263 -20.938 1.00 85.50 82 ARG A O 1
ATOM 595 N N . SER A 1 83 ? 11.464 -9.216 -19.354 1.00 85.50 83 SER A N 1
ATOM 596 C CA . SER A 1 83 ? 10.215 -9.226 -20.132 1.00 85.50 83 SER A CA 1
ATOM 597 C C . SER A 1 83 ? 9.742 -7.821 -20.524 1.00 85.50 83 SER A C 1
ATOM 599 O O . SER A 1 83 ? 9.366 -7.611 -21.675 1.00 85.50 83 SER A O 1
ATOM 601 N N . VAL A 1 84 ? 9.873 -6.824 -19.635 1.00 85.69 84 VAL A N 1
ATOM 602 C CA . VAL A 1 84 ? 9.651 -5.402 -19.979 1.00 85.69 84 VAL A CA 1
ATOM 603 C C . VAL A 1 84 ? 10.582 -4.957 -21.113 1.00 85.69 84 VAL A C 1
ATOM 605 O O . VAL A 1 84 ? 10.146 -4.280 -22.043 1.00 85.69 84 VAL A O 1
ATOM 608 N N . GLY A 1 85 ? 11.854 -5.366 -21.077 1.00 87.62 85 GLY A N 1
ATOM 609 C CA . GLY A 1 85 ? 12.813 -5.088 -22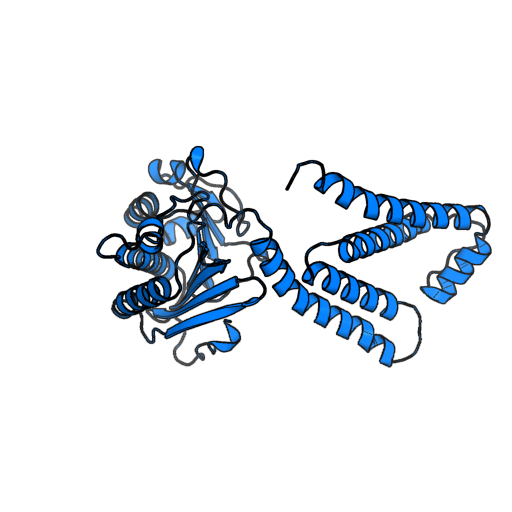.149 1.00 87.62 85 GLY A CA 1
ATOM 610 C C . GLY A 1 85 ? 12.416 -5.705 -23.490 1.00 87.62 85 GLY A C 1
ATOM 611 O O . GLY A 1 85 ? 12.510 -5.039 -24.518 1.00 87.62 85 GLY A O 1
ATOM 612 N N . VAL A 1 86 ? 11.930 -6.950 -23.485 1.00 89.19 86 VAL A N 1
ATOM 613 C CA . VAL A 1 86 ? 11.410 -7.619 -24.690 1.00 89.19 86 VAL A CA 1
ATOM 614 C C . VAL A 1 86 ? 10.189 -6.876 -25.236 1.00 89.19 86 VAL A C 1
ATOM 616 O O . VAL A 1 86 ? 10.132 -6.601 -26.432 1.00 89.19 86 VAL A O 1
ATOM 619 N N . GLY A 1 87 ? 9.251 -6.480 -24.372 1.00 88.38 87 GLY A N 1
ATOM 620 C CA . GLY A 1 87 ? 8.077 -5.711 -24.783 1.00 88.38 87 GLY A CA 1
ATOM 621 C C . GLY A 1 87 ? 8.431 -4.349 -25.390 1.00 88.38 87 GLY A C 1
ATOM 622 O O . GLY A 1 87 ? 7.913 -3.988 -26.447 1.00 88.38 87 GLY A O 1
ATOM 623 N N . LEU A 1 88 ? 9.387 -3.628 -24.792 1.00 88.12 88 LEU A N 1
ATOM 624 C CA . LEU A 1 88 ? 9.919 -2.377 -25.347 1.00 88.12 88 LEU A CA 1
ATOM 625 C C . LEU A 1 88 ? 10.585 -2.593 -26.711 1.00 88.12 88 LEU A C 1
ATOM 627 O O . LEU A 1 88 ? 10.371 -1.797 -27.624 1.00 88.12 88 LEU A O 1
ATOM 631 N N . ALA A 1 89 ? 11.357 -3.671 -26.878 1.00 86.88 89 ALA A N 1
ATOM 632 C CA . ALA A 1 89 ? 11.970 -4.003 -28.161 1.00 86.88 89 ALA A CA 1
ATOM 633 C C . ALA A 1 89 ? 10.911 -4.261 -29.245 1.00 86.88 89 ALA A C 1
ATOM 635 O O . ALA A 1 89 ? 11.058 -3.776 -30.363 1.00 86.88 89 ALA A O 1
ATOM 636 N N . LEU A 1 90 ? 9.823 -4.961 -28.914 1.00 87.50 90 LEU A N 1
ATOM 637 C CA . LEU A 1 90 ? 8.718 -5.224 -29.840 1.00 87.50 90 LEU A CA 1
ATOM 638 C C . LEU A 1 90 ? 7.979 -3.947 -30.255 1.00 87.50 90 LEU A C 1
ATOM 640 O O . LEU A 1 90 ? 7.648 -3.795 -31.429 1.00 87.50 90 LEU A O 1
ATOM 644 N N . ILE A 1 91 ? 7.777 -3.003 -29.329 1.00 85.88 91 ILE A N 1
ATOM 645 C CA . ILE A 1 91 ? 7.206 -1.686 -29.649 1.00 85.88 91 ILE A CA 1
ATOM 646 C C . ILE A 1 91 ? 8.118 -0.924 -30.618 1.00 85.88 91 ILE A C 1
ATOM 648 O O . ILE A 1 91 ? 7.644 -0.402 -31.626 1.00 85.88 91 ILE A O 1
ATOM 652 N N . VAL A 1 92 ? 9.427 -0.894 -30.348 1.00 82.44 92 VAL A N 1
ATOM 653 C CA . VAL A 1 92 ? 10.406 -0.216 -31.215 1.00 82.44 92 VAL A CA 1
ATOM 654 C C . VAL A 1 92 ? 10.461 -0.864 -32.602 1.00 82.44 92 VAL A C 1
ATOM 656 O O . VAL A 1 92 ? 10.444 -0.153 -33.604 1.00 82.44 92 VAL A O 1
ATOM 659 N N . LEU A 1 93 ? 10.474 -2.198 -32.678 1.00 80.31 93 LEU A N 1
ATOM 660 C CA . LEU A 1 93 ? 10.453 -2.938 -33.944 1.00 80.31 93 LEU A CA 1
ATOM 661 C C . LEU A 1 93 ? 9.145 -2.727 -34.714 1.00 80.31 93 LEU A C 1
ATOM 663 O O . LEU A 1 93 ? 9.172 -2.595 -35.932 1.00 80.31 93 LEU A O 1
ATOM 667 N N . GLY A 1 94 ? 8.011 -2.636 -34.020 1.00 74.81 94 GLY A N 1
ATOM 668 C CA . GLY A 1 94 ? 6.723 -2.314 -34.631 1.00 74.81 94 GLY A CA 1
ATOM 669 C C . GLY A 1 94 ? 6.641 -0.890 -35.186 1.00 74.81 94 GLY A C 1
ATOM 670 O O . GLY A 1 94 ? 5.940 -0.658 -36.167 1.00 74.81 94 GLY A O 1
ATOM 671 N N . GLY A 1 95 ? 7.383 0.053 -34.595 1.00 69.19 95 GLY A N 1
ATOM 672 C CA . GLY A 1 95 ? 7.550 1.416 -35.111 1.00 69.19 95 GLY A CA 1
ATOM 673 C C . GLY A 1 95 ? 8.528 1.526 -36.287 1.00 69.19 95 GLY A C 1
ATOM 674 O O . GLY A 1 95 ? 8.558 2.556 -36.962 1.00 69.19 95 GLY A O 1
ATOM 675 N N . TYR A 1 96 ? 9.314 0.480 -36.563 1.00 67.81 96 TYR A N 1
ATOM 676 C CA . TYR A 1 96 ? 10.250 0.434 -37.684 1.00 67.81 96 TYR A CA 1
ATOM 677 C C . TYR A 1 96 ? 9.502 0.176 -39.003 1.00 67.81 96 TYR A C 1
ATOM 679 O O . TYR A 1 96 ? 9.395 -0.956 -39.464 1.00 67.81 96 TYR A O 1
ATOM 687 N N . GLY A 1 97 ? 8.953 1.244 -39.588 1.00 56.16 97 GLY A N 1
ATOM 688 C CA . GLY A 1 97 ? 8.855 1.509 -41.034 1.00 56.16 97 GLY A CA 1
ATOM 689 C C . GLY A 1 97 ? 8.191 0.507 -41.996 1.00 56.16 97 GLY A C 1
ATOM 690 O O . GLY A 1 97 ? 8.126 0.798 -43.192 1.00 56.16 97 GLY A O 1
ATOM 691 N N . PHE A 1 98 ? 7.685 -0.647 -41.570 1.00 54.62 98 PHE A N 1
ATOM 692 C CA . PHE A 1 98 ? 7.088 -1.614 -42.491 1.00 54.62 98 PHE A CA 1
ATOM 693 C C . PHE A 1 98 ? 5.590 -1.356 -42.684 1.00 54.62 98 PHE A C 1
ATOM 695 O O . PHE A 1 98 ? 4.788 -1.429 -41.760 1.00 54.62 98 PHE A O 1
ATOM 702 N N . LYS A 1 99 ? 5.204 -1.104 -43.940 1.00 59.91 99 LYS A N 1
ATOM 703 C CA . LYS A 1 99 ? 3.846 -0.744 -44.402 1.00 59.91 99 LYS A CA 1
ATOM 704 C C . LYS A 1 99 ? 2.770 -1.830 -44.216 1.00 59.91 99 LYS A C 1
ATOM 706 O O . LYS A 1 99 ? 1.700 -1.726 -44.812 1.00 59.91 99 LYS A O 1
ATOM 711 N N . TRP A 1 100 ? 3.036 -2.897 -43.465 1.00 62.47 100 TRP A N 1
ATOM 712 C CA . TRP A 1 100 ? 2.143 -4.051 -43.414 1.00 62.47 100 TRP A CA 1
ATOM 713 C C . TRP A 1 100 ? 1.306 -4.064 -42.129 1.00 62.47 100 TRP A C 1
ATOM 715 O O . TRP A 1 100 ? 1.887 -4.002 -41.046 1.00 62.47 100 TRP A O 1
ATOM 725 N N . PRO A 1 101 ? -0.025 -4.257 -42.213 1.00 66.50 101 PRO A N 1
ATOM 726 C CA . PRO A 1 101 ? -0.936 -4.187 -41.064 1.00 66.50 101 PRO A CA 1
ATOM 727 C C . PRO A 1 101 ? -0.573 -5.082 -39.868 1.00 66.50 101 PRO A C 1
ATOM 729 O O . PRO A 1 101 ? -0.854 -4.732 -38.727 1.00 66.50 101 PRO A O 1
ATOM 732 N N . HIS A 1 102 ? 0.090 -6.220 -40.092 1.00 68.88 102 HIS A N 1
ATOM 733 C CA . HIS A 1 102 ? 0.503 -7.117 -39.008 1.00 68.88 102 HIS A CA 1
ATOM 734 C C . HIS A 1 102 ? 1.619 -6.538 -38.120 1.00 68.88 102 HIS A C 1
ATOM 736 O O . HIS A 1 102 ? 1.823 -7.034 -37.016 1.00 68.88 102 HIS A O 1
ATOM 742 N N . HIS A 1 103 ? 2.306 -5.466 -38.535 1.00 71.94 103 HIS A N 1
ATOM 743 C CA . HIS A 1 103 ? 3.312 -4.802 -37.697 1.00 71.94 103 HIS A CA 1
ATOM 744 C C . HIS A 1 103 ? 2.685 -4.104 -36.492 1.00 71.94 103 HIS A C 1
ATOM 746 O O . HIS A 1 103 ? 3.337 -4.020 -35.460 1.00 71.94 103 HIS A O 1
ATOM 752 N N . TYR A 1 104 ? 1.407 -3.707 -36.557 1.00 72.75 104 TYR A N 1
ATOM 753 C CA . TYR A 1 104 ? 0.679 -3.173 -35.399 1.00 72.75 104 TYR A CA 1
ATOM 754 C C . TYR A 1 104 ? 0.439 -4.219 -34.301 1.00 72.75 104 TYR A C 1
ATOM 756 O O . TYR A 1 104 ? 0.201 -3.854 -33.150 1.00 72.75 104 TYR A O 1
ATOM 764 N N . LEU A 1 105 ? 0.560 -5.514 -34.616 1.00 81.44 105 LEU A N 1
ATOM 765 C CA . LEU A 1 105 ? 0.482 -6.575 -33.613 1.00 81.44 105 LEU A CA 1
ATOM 766 C C . LEU A 1 105 ? 1.725 -6.605 -32.717 1.00 81.44 105 LEU A C 1
ATOM 768 O O . LEU A 1 105 ? 1.614 -7.004 -31.563 1.00 81.44 105 LEU A O 1
ATOM 772 N N . LEU A 1 106 ? 2.889 -6.148 -33.199 1.00 82.81 106 LEU A N 1
ATOM 773 C CA . LEU A 1 106 ? 4.124 -6.142 -32.409 1.00 82.81 106 LEU A CA 1
ATOM 774 C C . LEU A 1 106 ? 4.068 -5.136 -31.244 1.00 82.81 106 LEU A C 1
ATOM 776 O O . LEU A 1 106 ? 4.342 -5.554 -30.120 1.00 82.81 106 LEU A O 1
ATOM 780 N N . PRO A 1 107 ? 3.655 -3.861 -31.426 1.00 82.56 107 PRO A N 1
ATOM 781 C CA . PRO A 1 107 ? 3.444 -2.947 -30.311 1.00 82.56 107 PRO A CA 1
ATOM 782 C C . PRO A 1 107 ? 2.342 -3.415 -29.367 1.00 82.56 107 PRO A C 1
ATOM 784 O O . PRO A 1 107 ? 2.510 -3.288 -28.161 1.00 82.56 107 PRO A O 1
ATOM 787 N N . LEU A 1 108 ? 1.247 -3.987 -29.884 1.00 84.81 108 LEU A N 1
ATOM 788 C CA . LEU A 1 108 ? 0.173 -4.528 -29.043 1.00 84.81 108 LEU A CA 1
ATOM 789 C C . LEU A 1 108 ? 0.681 -5.675 -28.164 1.00 84.81 108 LEU A C 1
ATOM 791 O O . LEU A 1 108 ? 0.484 -5.650 -26.953 1.00 84.81 108 LEU A O 1
ATOM 795 N N . PHE A 1 109 ? 1.404 -6.629 -28.750 1.00 87.12 109 PHE A N 1
ATOM 796 C CA . PHE A 1 109 ? 2.013 -7.733 -28.013 1.00 87.12 109 PHE A CA 1
ATOM 797 C C . PHE A 1 109 ? 3.108 -7.252 -27.044 1.00 87.12 109 PHE A C 1
ATOM 799 O O . PHE A 1 109 ? 3.245 -7.751 -25.927 1.00 87.12 109 PHE A O 1
ATOM 806 N N . GLY A 1 110 ? 3.867 -6.225 -27.432 1.00 86.31 110 GLY A N 1
ATOM 807 C CA . GLY A 1 110 ? 4.834 -5.574 -26.555 1.00 86.31 110 GLY A CA 1
ATOM 808 C C . GLY A 1 110 ? 4.173 -4.914 -25.343 1.00 86.31 110 GLY A C 1
ATOM 809 O O . GLY A 1 110 ? 4.650 -5.083 -24.223 1.00 86.31 110 GLY A O 1
ATOM 810 N N . LEU A 1 111 ? 3.045 -4.226 -25.540 1.00 85.88 111 LEU A N 1
ATOM 811 C CA . LEU A 1 111 ? 2.254 -3.628 -24.463 1.00 85.88 111 LEU A CA 1
ATOM 812 C C . LEU A 1 111 ? 1.673 -4.688 -23.524 1.00 85.88 111 LEU A C 1
ATOM 814 O O . LEU A 1 111 ? 1.737 -4.500 -22.311 1.00 85.88 111 LEU A O 1
ATOM 818 N N . THR A 1 112 ? 1.168 -5.812 -24.046 1.00 84.19 112 THR A N 1
ATOM 819 C CA . THR A 1 112 ? 0.663 -6.902 -23.194 1.00 84.19 112 THR A CA 1
ATOM 820 C C . THR A 1 112 ? 1.773 -7.516 -22.347 1.00 84.19 112 THR A C 1
ATOM 822 O O . THR A 1 112 ? 1.581 -7.708 -21.149 1.00 84.19 112 THR A O 1
ATOM 825 N N . LEU A 1 113 ? 2.962 -7.735 -22.925 1.00 83.25 113 LEU A N 1
ATOM 826 C CA . LEU A 1 113 ? 4.120 -8.238 -22.180 1.00 83.25 113 LEU A CA 1
ATOM 827 C C . LEU A 1 113 ? 4.584 -7.260 -21.099 1.00 83.25 113 LEU A C 1
ATOM 829 O O . LEU A 1 113 ? 4.934 -7.689 -20.004 1.00 83.25 113 LEU A O 1
ATOM 833 N N . ILE A 1 114 ? 4.576 -5.952 -21.374 1.00 84.50 114 ILE A N 1
ATOM 834 C CA . ILE A 1 114 ? 4.908 -4.938 -20.364 1.00 84.50 114 ILE A CA 1
ATOM 835 C C . ILE A 1 114 ? 3.857 -4.921 -19.253 1.00 84.50 114 ILE A C 1
ATOM 837 O O . ILE A 1 114 ? 4.231 -4.865 -18.086 1.00 84.50 114 ILE A O 1
ATOM 841 N N . ALA A 1 115 ? 2.566 -4.981 -19.587 1.00 73.62 115 ALA A N 1
ATOM 842 C CA . ALA A 1 115 ? 1.487 -4.958 -18.602 1.00 73.62 115 ALA A CA 1
ATOM 843 C C . ALA A 1 115 ? 1.535 -6.178 -17.667 1.00 73.62 115 ALA A C 1
ATOM 845 O O . ALA A 1 115 ? 1.402 -6.040 -16.451 1.00 73.62 115 ALA A O 1
ATOM 846 N N . GLU A 1 116 ? 1.784 -7.367 -18.217 1.00 74.12 116 GLU A N 1
ATOM 847 C CA . GLU A 1 116 ? 1.956 -8.587 -17.432 1.00 74.12 116 GLU A CA 1
ATOM 848 C C . GLU A 1 116 ? 3.233 -8.534 -16.584 1.00 74.12 116 GLU A C 1
ATOM 850 O O . GLU A 1 116 ? 3.192 -8.759 -15.372 1.00 74.12 116 GLU A O 1
ATOM 855 N N . ALA A 1 117 ? 4.352 -8.139 -17.194 1.00 72.19 117 ALA A N 1
ATOM 856 C CA . ALA A 1 117 ? 5.630 -8.044 -16.510 1.00 72.19 117 ALA A CA 1
ATOM 857 C C . ALA A 1 117 ? 5.672 -6.931 -15.454 1.00 72.19 117 ALA A C 1
ATOM 859 O O . ALA A 1 117 ? 6.436 -7.028 -14.505 1.00 72.19 117 ALA A O 1
ATOM 860 N N . ALA A 1 118 ? 4.860 -5.878 -15.560 1.00 69.00 118 ALA A N 1
ATOM 861 C CA . ALA A 1 118 ? 4.802 -4.827 -14.546 1.00 69.00 118 ALA A CA 1
ATOM 862 C C . ALA A 1 118 ? 4.355 -5.377 -13.181 1.00 69.00 118 ALA A C 1
ATOM 864 O O . ALA A 1 118 ? 4.890 -4.965 -12.148 1.00 69.00 118 ALA A O 1
ATOM 865 N N . ARG A 1 119 ? 3.429 -6.348 -13.175 1.00 63.25 119 ARG A N 1
ATOM 866 C CA . ARG A 1 119 ? 3.002 -7.046 -11.955 1.00 63.25 119 ARG A CA 1
ATOM 867 C C . ARG A 1 119 ? 4.132 -7.909 -11.395 1.00 63.25 119 ARG A C 1
ATOM 869 O O . ARG A 1 119 ? 4.487 -7.744 -10.233 1.00 63.25 119 ARG A O 1
ATOM 876 N N . SER A 1 120 ? 4.781 -8.717 -12.235 1.00 64.62 120 SER A N 1
ATOM 877 C CA . SER A 1 120 ? 5.890 -9.567 -11.784 1.00 64.62 120 SER A CA 1
ATOM 878 C C . SER A 1 120 ? 7.125 -8.771 -11.357 1.00 64.62 120 SER A C 1
ATOM 880 O O . SER A 1 120 ? 7.767 -9.146 -10.389 1.00 64.62 120 SER A O 1
ATOM 882 N N . VAL A 1 121 ? 7.442 -7.634 -11.989 1.00 65.81 121 VAL A N 1
ATOM 883 C CA . VAL A 1 121 ? 8.527 -6.737 -11.547 1.00 65.81 121 VAL A CA 1
ATOM 884 C C . VAL A 1 121 ? 8.236 -6.176 -10.168 1.00 65.81 121 VAL A C 1
ATOM 886 O O . VAL A 1 121 ? 9.149 -6.092 -9.355 1.00 65.81 121 VAL A O 1
ATOM 889 N N . ARG A 1 122 ? 6.993 -5.772 -9.891 1.00 62.47 122 ARG A N 1
ATOM 890 C CA . ARG A 1 122 ? 6.618 -5.300 -8.555 1.00 62.47 122 ARG A CA 1
ATOM 891 C C . ARG A 1 122 ? 6.867 -6.396 -7.524 1.00 62.47 122 ARG A C 1
ATOM 893 O O . ARG A 1 122 ? 7.511 -6.138 -6.513 1.00 62.47 122 ARG A O 1
ATOM 900 N N . ASP A 1 123 ? 6.414 -7.603 -7.820 1.00 59.47 123 ASP A N 1
ATOM 901 C CA . ASP A 1 123 ? 6.492 -8.757 -6.933 1.00 59.47 123 ASP A CA 1
ATOM 902 C C . ASP A 1 123 ? 7.951 -9.235 -6.739 1.00 59.47 123 ASP A C 1
ATOM 904 O O . ASP A 1 123 ? 8.395 -9.468 -5.616 1.00 59.47 123 ASP A O 1
ATOM 908 N N . GLU A 1 124 ? 8.751 -9.263 -7.807 1.00 61.03 124 GLU A N 1
ATOM 909 C CA . GLU A 1 124 ? 10.182 -9.586 -7.783 1.00 61.03 124 GLU A CA 1
ATOM 910 C C . GLU A 1 124 ? 11.026 -8.499 -7.111 1.00 61.03 124 GLU A C 1
ATOM 912 O O . GLU A 1 124 ? 12.004 -8.812 -6.439 1.00 61.03 124 GLU A O 1
ATOM 917 N N . GLU A 1 125 ? 10.689 -7.217 -7.270 1.00 62.84 125 GLU A N 1
ATOM 918 C CA . GLU A 1 125 ? 11.367 -6.142 -6.546 1.00 62.84 125 GLU A CA 1
ATOM 919 C C . GLU A 1 125 ? 11.009 -6.196 -5.064 1.00 62.84 125 GLU A C 1
ATOM 921 O O . GLU A 1 125 ? 11.905 -6.064 -4.237 1.00 62.84 125 GLU A O 1
ATOM 926 N N . LEU A 1 126 ? 9.748 -6.470 -4.713 1.00 57.50 126 LEU A N 1
ATOM 927 C CA . LEU A 1 126 ? 9.347 -6.747 -3.331 1.00 57.50 126 LEU A CA 1
ATOM 928 C C . LEU A 1 126 ? 10.129 -7.930 -2.743 1.00 57.50 126 LEU A C 1
ATOM 930 O O . LEU A 1 126 ? 10.592 -7.836 -1.607 1.00 57.50 126 LEU A O 1
ATOM 934 N N . ALA A 1 127 ? 10.351 -8.982 -3.534 1.00 54.66 127 ALA A N 1
ATOM 935 C CA . ALA A 1 127 ? 11.134 -10.153 -3.151 1.00 54.66 127 ALA A CA 1
ATOM 936 C C . ALA A 1 127 ? 12.649 -9.898 -3.045 1.00 54.66 127 ALA A C 1
ATOM 938 O O . ALA A 1 127 ? 13.316 -10.413 -2.150 1.00 54.66 127 ALA A O 1
ATOM 939 N N . ALA A 1 128 ? 13.209 -9.104 -3.959 1.00 55.28 128 ALA A N 1
ATOM 940 C CA . ALA A 1 128 ? 14.636 -8.788 -4.029 1.00 55.28 128 ALA A CA 1
ATOM 941 C C . ALA A 1 128 ? 15.054 -7.684 -3.052 1.00 55.28 128 ALA A C 1
ATOM 943 O O . ALA A 1 128 ? 16.252 -7.459 -2.813 1.00 55.28 128 ALA A O 1
ATOM 944 N N . LEU A 1 129 ? 14.085 -6.959 -2.500 1.00 56.25 129 LEU A N 1
ATOM 945 C CA . LEU A 1 129 ? 14.345 -6.046 -1.414 1.00 56.25 129 LEU A CA 1
ATOM 946 C C . LEU A 1 129 ? 14.794 -6.860 -0.187 1.00 56.25 129 LEU A C 1
ATOM 948 O O . LEU A 1 129 ? 14.246 -7.923 0.092 1.00 56.25 129 LEU A O 1
ATOM 952 N N . PRO A 1 130 ? 15.810 -6.396 0.565 1.00 53.91 130 PRO A N 1
ATOM 953 C CA . PRO A 1 130 ? 16.302 -7.071 1.767 1.00 53.91 130 PRO A CA 1
ATOM 954 C C . PRO A 1 130 ? 15.298 -6.914 2.928 1.00 53.91 130 PRO A C 1
ATOM 956 O O . PRO A 1 130 ? 15.617 -6.344 3.967 1.00 53.91 130 PRO A O 1
ATOM 959 N N . PHE A 1 131 ? 14.051 -7.328 2.705 1.00 51.88 131 PHE A N 1
ATOM 960 C CA . PHE A 1 131 ? 12.902 -7.193 3.598 1.00 51.88 131 PHE A CA 1
A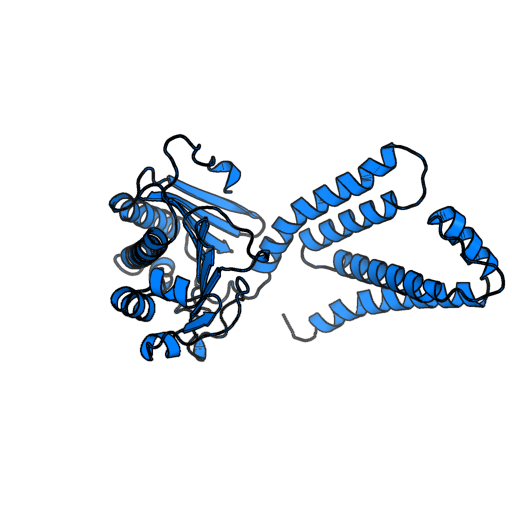TOM 961 C C . PHE A 1 131 ? 12.552 -8.510 4.278 1.00 51.88 131 PHE A C 1
ATOM 963 O O . PHE A 1 131 ? 12.086 -8.490 5.413 1.00 51.88 131 PHE A O 1
ATOM 970 N N . ALA A 1 132 ? 12.885 -9.641 3.646 1.00 49.78 132 ALA A N 1
ATOM 971 C CA . ALA A 1 132 ? 12.765 -10.975 4.234 1.00 49.78 132 ALA A CA 1
ATOM 972 C C . ALA A 1 132 ? 13.593 -11.150 5.527 1.00 49.78 132 ALA A C 1
ATOM 974 O O . ALA A 1 132 ? 13.430 -12.131 6.238 1.00 49.78 132 ALA A O 1
ATOM 975 N N . SER A 1 133 ? 14.482 -10.203 5.859 1.00 55.22 133 SER A N 1
ATOM 976 C CA . SER A 1 133 ? 15.343 -10.279 7.043 1.00 55.22 133 SER A CA 1
ATOM 977 C C . SER A 1 133 ? 14.784 -9.602 8.300 1.00 55.22 133 SER A C 1
ATOM 979 O O . SER A 1 133 ? 15.489 -9.587 9.306 1.00 55.22 133 SER A O 1
ATOM 981 N N . GLN A 1 134 ? 13.613 -8.952 8.254 1.00 69.81 134 GLN A N 1
ATOM 982 C CA . GLN A 1 134 ? 13.115 -8.161 9.397 1.00 69.81 134 GLN A CA 1
ATOM 983 C C . GLN A 1 134 ? 11.993 -8.836 10.181 1.00 69.81 134 GLN A C 1
ATOM 985 O O . GLN A 1 134 ? 11.862 -8.574 11.375 1.00 69.81 134 GLN A O 1
ATOM 990 N N . THR A 1 135 ? 11.220 -9.715 9.544 1.00 83.88 135 THR A N 1
ATOM 991 C CA . THR A 1 135 ? 10.186 -10.510 10.207 1.00 83.88 135 THR A CA 1
ATOM 992 C C . THR A 1 135 ? 10.575 -11.991 10.178 1.00 83.88 135 THR A C 1
ATOM 994 O O . THR A 1 135 ? 11.162 -12.451 9.196 1.00 83.88 135 THR A O 1
ATOM 997 N N . PRO A 1 136 ? 10.333 -12.749 11.260 1.00 88.25 136 PRO A N 1
ATOM 998 C CA . PRO A 1 136 ? 10.664 -14.167 11.289 1.00 88.25 136 PRO A CA 1
ATOM 999 C C . PRO A 1 136 ? 9.722 -14.963 10.364 1.00 88.25 136 PRO A C 1
ATOM 1001 O O . PRO A 1 136 ? 8.552 -14.594 10.225 1.00 88.25 136 PRO A O 1
ATOM 1004 N N . PRO A 1 137 ? 10.194 -16.058 9.739 1.00 90.12 137 PRO A N 1
ATOM 1005 C CA . PRO A 1 137 ? 9.343 -16.899 8.909 1.00 90.12 137 PRO A CA 1
ATOM 1006 C C . PRO A 1 137 ? 8.289 -17.611 9.765 1.00 90.12 137 PRO A C 1
ATOM 1008 O O . PRO A 1 137 ? 8.597 -18.170 10.819 1.00 90.12 137 PRO A O 1
ATOM 1011 N N . ILE A 1 138 ? 7.042 -17.611 9.294 1.00 91.06 138 ILE A N 1
ATOM 1012 C CA . ILE A 1 138 ? 5.899 -18.245 9.956 1.00 91.06 138 ILE A CA 1
ATOM 1013 C C . ILE A 1 138 ? 5.462 -19.455 9.132 1.00 91.06 138 ILE A C 1
ATOM 1015 O O . ILE A 1 138 ? 5.159 -19.338 7.941 1.00 91.06 138 ILE A O 1
ATOM 1019 N N . GLY A 1 139 ? 5.390 -20.618 9.782 1.00 90.12 139 GLY A N 1
ATOM 1020 C CA . GLY A 1 139 ? 4.916 -21.849 9.155 1.00 90.12 139 GLY A CA 1
ATOM 1021 C C . GLY A 1 139 ? 3.463 -21.740 8.684 1.00 90.12 139 GLY A C 1
ATOM 1022 O O . GLY A 1 139 ? 2.628 -21.104 9.329 1.00 90.12 139 GLY A O 1
ATOM 1023 N N . ASP A 1 140 ? 3.144 -22.396 7.569 1.00 89.75 140 ASP A N 1
ATOM 1024 C CA . ASP A 1 140 ? 1.833 -22.269 6.922 1.00 89.75 140 ASP A CA 1
ATOM 1025 C C . ASP A 1 140 ? 0.660 -22.661 7.826 1.00 89.75 140 ASP A C 1
ATOM 1027 O O . ASP A 1 140 ? -0.365 -21.990 7.795 1.00 89.75 140 ASP A O 1
ATOM 1031 N N . THR A 1 141 ? 0.817 -23.680 8.676 1.00 90.88 141 THR A N 1
ATOM 1032 C CA . THR A 1 141 ? -0.230 -24.111 9.618 1.00 90.88 141 THR A CA 1
ATOM 1033 C C . THR A 1 141 ? -0.549 -23.036 10.658 1.00 90.88 141 THR A C 1
ATOM 1035 O O . THR A 1 141 ? -1.717 -22.751 10.925 1.00 90.88 141 THR A O 1
ATOM 1038 N N . ALA A 1 142 ? 0.485 -22.414 11.237 1.00 92.31 142 ALA A N 1
ATOM 1039 C CA . ALA A 1 142 ? 0.315 -21.322 12.195 1.00 92.31 142 ALA A CA 1
ATOM 1040 C C . ALA A 1 142 ? -0.326 -20.106 11.514 1.00 92.31 142 ALA A C 1
ATOM 1042 O O . ALA A 1 142 ? -1.229 -19.477 12.065 1.00 92.31 142 ALA A O 1
ATOM 1043 N N . TRP A 1 143 ? 0.086 -19.828 10.275 1.00 93.81 143 TRP A N 1
ATOM 1044 C CA . TRP A 1 143 ? -0.479 -18.751 9.475 1.00 93.81 143 TRP A CA 1
ATOM 1045 C C . TRP A 1 143 ? -1.955 -18.969 9.136 1.00 93.81 143 TRP A C 1
ATOM 1047 O O . TRP A 1 143 ? -2.773 -18.086 9.378 1.00 93.81 143 TRP A O 1
ATOM 1057 N N . SER A 1 144 ? -2.332 -20.145 8.627 1.00 92.56 144 SER A N 1
ATOM 1058 C CA . SER A 1 144 ? -3.726 -20.446 8.283 1.00 92.56 144 SER A CA 1
ATOM 1059 C C . SER A 1 144 ? -4.640 -20.403 9.509 1.00 92.56 144 SER A C 1
ATOM 1061 O O . SER A 1 144 ? -5.764 -19.902 9.427 1.00 92.56 144 SER A O 1
ATOM 1063 N N . ALA A 1 145 ? -4.152 -20.873 10.663 1.00 93.19 145 ALA A N 1
ATOM 1064 C CA . ALA A 1 145 ? -4.877 -20.773 11.927 1.00 93.19 145 ALA A CA 1
ATOM 1065 C C . ALA A 1 145 ? -5.087 -19.305 12.333 1.00 93.19 145 ALA A C 1
ATOM 1067 O O . ALA A 1 145 ? -6.201 -18.911 12.674 1.00 93.19 145 ALA A O 1
ATOM 1068 N N . TYR A 1 146 ? -4.051 -18.472 12.215 1.00 94.75 146 TYR A N 1
ATOM 1069 C CA . TYR A 1 146 ? -4.150 -17.042 12.494 1.00 94.75 146 TYR A CA 1
ATOM 1070 C C . TYR A 1 146 ? -5.127 -16.317 11.563 1.00 94.75 146 TYR A C 1
ATOM 1072 O O . TYR A 1 146 ? -5.993 -15.588 12.041 1.00 94.75 146 TYR A O 1
ATOM 1080 N N . ILE A 1 147 ? -5.063 -16.557 10.249 1.00 95.44 147 ILE A N 1
ATOM 1081 C CA . ILE A 1 147 ? -6.017 -15.976 9.291 1.00 95.44 147 ILE A CA 1
ATOM 1082 C C . ILE A 1 147 ? -7.454 -16.394 9.618 1.00 95.44 147 ILE A C 1
ATOM 1084 O O . ILE A 1 147 ? -8.369 -15.577 9.507 1.00 95.44 147 ILE A O 1
ATOM 1088 N N . THR A 1 148 ? -7.661 -17.624 10.090 1.00 94.38 148 THR A N 1
ATOM 1089 C CA . THR A 1 148 ? -8.977 -18.090 10.551 1.00 94.38 148 THR A CA 1
ATOM 1090 C C . THR A 1 148 ? -9.458 -17.298 11.771 1.00 94.38 148 THR A C 1
ATOM 1092 O O . THR A 1 148 ? -10.612 -16.871 11.797 1.00 94.38 148 THR A O 1
ATOM 1095 N N . LEU A 1 149 ? -8.580 -17.032 12.747 1.00 94.69 149 LEU A N 1
ATOM 1096 C CA . LEU A 1 149 ? -8.899 -16.197 13.913 1.00 94.69 149 LEU A CA 1
ATOM 1097 C C . LEU A 1 149 ? -9.249 -14.760 13.514 1.00 94.69 149 LEU A C 1
ATOM 1099 O O . LEU A 1 149 ? -10.234 -14.216 14.008 1.00 94.69 149 LEU A O 1
ATOM 1103 N N . VAL A 1 150 ? -8.482 -14.160 12.598 1.00 95.25 150 VAL A N 1
ATOM 1104 C CA . VAL A 1 150 ? -8.752 -12.812 12.071 1.00 95.25 150 VAL A CA 1
ATOM 1105 C C . VAL A 1 150 ? -10.098 -12.783 11.352 1.00 95.25 150 VAL A C 1
ATOM 1107 O O . VAL A 1 150 ? -10.937 -11.944 11.662 1.00 95.25 150 VAL A O 1
ATOM 1110 N N . THR A 1 151 ? -10.339 -13.740 10.452 1.00 94.75 151 THR A N 1
ATOM 1111 C CA . THR A 1 151 ? -11.604 -13.866 9.711 1.00 94.75 151 THR A CA 1
ATOM 1112 C C . THR A 1 151 ? -12.788 -13.998 10.674 1.00 94.75 151 THR A C 1
ATOM 1114 O O . THR A 1 151 ? -13.803 -13.331 10.501 1.00 94.75 151 THR A O 1
ATOM 1117 N N . HIS A 1 152 ? -12.663 -14.820 11.721 1.00 94.38 152 HIS A N 1
ATOM 1118 C CA . HIS A 1 152 ? -13.710 -14.984 12.730 1.00 94.38 152 HIS A CA 1
ATOM 1119 C C . HIS A 1 152 ? -13.939 -13.712 13.559 1.00 94.38 152 HIS A C 1
ATOM 1121 O O . HIS A 1 152 ? -15.084 -13.374 13.843 1.00 94.38 152 HIS A O 1
ATOM 1127 N N . GLY A 1 153 ? -12.873 -12.997 13.929 1.00 93.38 153 GLY A N 1
ATOM 1128 C CA . GLY A 1 153 ? -12.977 -11.722 14.637 1.00 93.38 153 GLY A CA 1
ATOM 1129 C C . GLY A 1 153 ? -13.693 -10.653 13.811 1.00 93.38 153 GLY A C 1
ATOM 1130 O O . GLY A 1 153 ? -14.583 -9.984 14.328 1.00 93.38 153 GLY A O 1
ATOM 1131 N N . LEU A 1 154 ? -13.370 -10.553 12.518 1.00 93.75 154 LEU A N 1
ATOM 1132 C CA . LEU A 1 154 ? -13.967 -9.570 11.610 1.00 93.75 154 LEU A CA 1
ATOM 1133 C C . LEU A 1 154 ? -15.456 -9.812 11.338 1.00 93.75 154 LEU A C 1
ATOM 1135 O O . LEU A 1 154 ? -16.186 -8.849 11.143 1.00 93.75 154 LEU A O 1
ATOM 1139 N N . ARG A 1 155 ? -15.947 -11.056 11.425 1.00 93.38 155 ARG A N 1
ATOM 1140 C CA . ARG A 1 155 ? -17.387 -11.377 11.301 1.00 93.38 155 ARG A CA 1
ATOM 1141 C C . ARG A 1 155 ? -18.281 -10.732 12.365 1.00 93.38 155 ARG A C 1
ATOM 1143 O O . ARG A 1 155 ? -19.496 -10.820 12.262 1.00 93.38 155 ARG A O 1
ATOM 1150 N N . ARG A 1 156 ? -17.708 -10.137 13.416 1.00 89.94 156 ARG A N 1
ATOM 1151 C CA . ARG A 1 156 ? -18.475 -9.360 14.406 1.00 89.94 156 ARG A CA 1
ATOM 1152 C C . ARG A 1 156 ? -18.882 -7.985 13.883 1.00 89.94 156 ARG A C 1
ATOM 1154 O O . ARG A 1 156 ? -19.835 -7.411 14.397 1.00 89.94 156 ARG A O 1
ATOM 1161 N N . THR A 1 157 ? -18.142 -7.480 12.902 1.00 87.12 157 THR A N 1
ATOM 1162 C CA . THR A 1 157 ? -18.241 -6.102 12.408 1.00 87.12 157 THR A CA 1
ATOM 1163 C C . THR A 1 157 ? -18.602 -6.071 10.925 1.00 87.12 157 THR A C 1
ATOM 1165 O O . THR A 1 157 ? -19.178 -5.092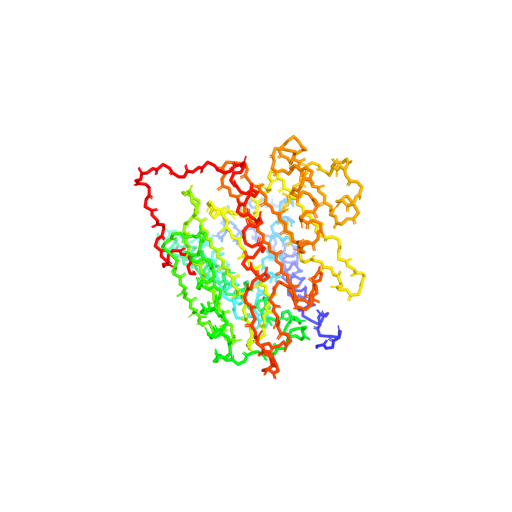 10.462 1.00 87.12 157 THR A O 1
ATOM 1168 N N . PHE A 1 158 ? -18.243 -7.119 10.178 1.00 90.31 158 PHE A N 1
ATOM 1169 C CA . PHE A 1 158 ? -18.393 -7.210 8.730 1.00 90.31 158 PHE A CA 1
ATOM 1170 C C . PHE A 1 158 ? -19.397 -8.292 8.336 1.00 90.31 158 PHE A C 1
ATOM 1172 O O . PHE A 1 158 ? -19.410 -9.382 8.918 1.00 90.31 158 PHE A O 1
ATOM 1179 N N . ASP A 1 159 ? -20.130 -8.009 7.269 1.00 85.94 159 ASP A N 1
ATOM 1180 C CA . ASP A 1 159 ? -20.986 -8.941 6.552 1.00 85.94 159 ASP A CA 1
ATOM 1181 C C . ASP A 1 159 ? -20.182 -9.660 5.448 1.00 85.94 159 ASP A C 1
ATOM 1183 O O . ASP A 1 159 ? -19.167 -9.154 4.956 1.00 85.94 159 ASP A O 1
ATOM 1187 N N . ASP A 1 160 ? -20.601 -10.880 5.091 1.00 85.50 160 ASP A N 1
ATOM 1188 C CA . ASP A 1 160 ? -20.050 -11.684 3.984 1.00 85.50 160 ASP A CA 1
ATOM 1189 C C . ASP A 1 160 ? -18.511 -11.795 3.949 1.00 85.50 160 ASP A C 1
ATOM 1191 O O . ASP A 1 160 ? -17.850 -11.631 2.922 1.00 85.50 160 ASP A O 1
ATOM 1195 N N . VAL A 1 161 ? -17.906 -12.098 5.105 1.00 90.81 161 VAL A N 1
ATOM 1196 C CA . VAL A 1 161 ? -16.444 -12.202 5.222 1.00 90.81 161 VAL A CA 1
ATOM 1197 C C . VAL A 1 161 ? -15.907 -13.494 4.605 1.00 90.81 161 VAL A C 1
ATOM 1199 O O . VAL A 1 161 ? -16.130 -14.600 5.124 1.00 90.81 161 VAL A O 1
ATOM 1202 N N . HIS A 1 162 ? -15.077 -13.339 3.577 1.00 90.94 162 HIS A N 1
ATOM 1203 C CA . HIS A 1 162 ? -14.353 -14.413 2.906 1.00 90.94 162 HIS A CA 1
ATOM 1204 C C . HIS A 1 162 ? -12.845 -14.208 3.010 1.00 90.94 162 HIS A C 1
ATOM 1206 O O . HIS A 1 162 ? -12.354 -13.083 3.023 1.00 90.94 162 HIS A O 1
ATOM 1212 N N . SER A 1 163 ? -12.086 -15.301 3.055 1.00 92.00 163 SER A N 1
ATOM 1213 C CA . SER A 1 163 ? -10.629 -15.244 2.997 1.00 92.00 163 SER A CA 1
ATOM 1214 C C . SER A 1 163 ? -10.064 -16.246 1.999 1.00 92.00 163 SER A C 1
ATOM 1216 O O . SER A 1 163 ? -10.567 -17.357 1.843 1.00 92.00 163 SER A O 1
ATOM 1218 N N . LEU A 1 164 ? -9.010 -15.830 1.304 1.00 91.56 164 LEU A N 1
ATOM 1219 C CA . LEU A 1 164 ? -8.288 -16.602 0.303 1.00 91.56 164 LEU A CA 1
ATOM 1220 C C . LEU A 1 164 ? -6.792 -16.419 0.543 1.00 91.56 164 LEU A C 1
ATOM 1222 O O . LEU A 1 164 ? -6.336 -15.330 0.876 1.00 91.56 164 LEU A O 1
ATOM 1226 N N . THR A 1 165 ? -6.006 -17.479 0.373 1.00 87.88 165 THR A N 1
ATOM 1227 C CA . THR A 1 165 ? -4.545 -17.362 0.341 1.00 87.88 165 THR A CA 1
ATOM 1228 C C . THR A 1 165 ? -4.031 -17.873 -0.991 1.00 87.88 165 THR A C 1
ATOM 1230 O O . THR A 1 165 ? -4.207 -19.046 -1.312 1.00 87.88 165 THR A O 1
ATOM 1233 N N . THR A 1 166 ? -3.392 -16.995 -1.757 1.00 86.06 166 THR A N 1
ATOM 1234 C CA . THR A 1 166 ? -2.749 -17.315 -3.031 1.00 86.06 166 THR A CA 1
ATOM 1235 C C . THR A 1 166 ? -1.244 -17.466 -2.833 1.00 86.06 166 THR A C 1
ATOM 1237 O O . THR A 1 166 ? -0.647 -16.874 -1.928 1.00 86.06 166 THR A O 1
ATOM 1240 N N . ARG A 1 167 ? -0.617 -18.303 -3.661 1.00 81.50 167 ARG A N 1
ATOM 1241 C CA . ARG A 1 167 ? 0.837 -18.492 -3.698 1.00 81.50 167 ARG A CA 1
ATOM 1242 C C . ARG A 1 167 ? 1.329 -18.135 -5.091 1.00 81.50 167 ARG A C 1
ATOM 1244 O O . ARG A 1 167 ? 0.811 -18.667 -6.068 1.00 81.50 167 ARG A O 1
ATOM 1251 N N . GLY A 1 168 ? 2.289 -17.223 -5.152 1.00 71.69 168 GLY A N 1
ATOM 1252 C CA . GLY A 1 168 ? 3.003 -16.851 -6.364 1.00 71.69 168 GLY A CA 1
ATOM 1253 C C . GLY A 1 168 ? 4.340 -17.582 -6.480 1.00 71.69 168 GLY A C 1
ATOM 1254 O O . GLY A 1 168 ? 4.698 -18.426 -5.653 1.00 71.69 168 GLY A O 1
ATOM 1255 N N . GLU A 1 169 ? 5.097 -17.237 -7.516 1.00 67.19 169 GLU A N 1
ATOM 1256 C CA . GLU A 1 169 ? 6.467 -17.718 -7.689 1.00 67.19 169 GLU A CA 1
ATOM 1257 C C . GLU A 1 169 ? 7.425 -17.103 -6.650 1.00 67.19 169 GLU A C 1
ATOM 1259 O O . GLU A 1 169 ? 7.119 -16.108 -5.993 1.00 67.19 169 GLU A O 1
ATOM 1264 N N . GLY A 1 170 ? 8.601 -17.712 -6.466 1.00 65.56 170 GLY A N 1
ATOM 1265 C CA . GLY A 1 170 ? 9.647 -17.155 -5.595 1.00 65.56 170 GLY A CA 1
ATOM 1266 C C . GLY A 1 170 ? 9.301 -17.123 -4.101 1.00 65.56 170 GLY A C 1
ATOM 1267 O O . GLY A 1 170 ? 9.846 -16.307 -3.366 1.00 65.56 170 GLY A O 1
ATOM 1268 N N . GLY A 1 171 ? 8.379 -17.978 -3.644 1.00 71.94 171 GLY A N 1
ATOM 1269 C CA . GLY A 1 171 ? 7.971 -18.041 -2.237 1.00 71.94 171 GLY A CA 1
ATOM 1270 C C . GLY A 1 171 ? 7.015 -16.925 -1.812 1.00 71.94 171 GLY A C 1
ATOM 1271 O O . GLY A 1 171 ? 6.717 -16.811 -0.621 1.00 71.94 171 GLY A O 1
ATOM 1272 N N . LEU A 1 172 ? 6.525 -16.117 -2.756 1.00 79.62 172 LEU A N 1
ATOM 1273 C CA . LEU A 1 172 ? 5.512 -15.105 -2.493 1.00 79.62 172 LEU A CA 1
ATOM 1274 C C . LEU A 1 172 ? 4.170 -15.756 -2.160 1.00 79.62 172 LEU A C 1
ATOM 1276 O O . LEU A 1 172 ? 3.729 -16.708 -2.803 1.00 79.62 172 LEU A O 1
ATOM 1280 N N . ALA A 1 173 ? 3.491 -15.218 -1.160 1.00 87.19 173 ALA A N 1
ATOM 1281 C CA . ALA A 1 173 ? 2.132 -15.596 -0.819 1.00 87.19 173 ALA A CA 1
ATOM 1282 C C . ALA A 1 173 ? 1.341 -14.358 -0.406 1.00 87.19 173 ALA A C 1
ATOM 1284 O O . ALA A 1 173 ? 1.875 -13.463 0.247 1.00 87.19 173 ALA A O 1
ATOM 1285 N N . SER A 1 174 ? 0.060 -14.320 -0.753 1.00 89.69 174 SER A N 1
ATOM 1286 C CA . SER A 1 174 ? -0.844 -13.249 -0.351 1.00 89.69 174 SER A CA 1
ATOM 1287 C C . SER A 1 174 ? -2.058 -13.844 0.338 1.00 89.69 174 SER A C 1
ATOM 1289 O O . SER A 1 174 ? -2.724 -14.709 -0.224 1.00 89.69 174 SER A O 1
ATOM 1291 N N . SER A 1 175 ? -2.345 -13.403 1.560 1.00 94.62 175 SER A N 1
ATOM 1292 C CA . SER A 1 175 ? -3.617 -13.700 2.219 1.00 94.62 175 SER A CA 1
ATOM 1293 C C . SER A 1 175 ? -4.525 -12.491 2.082 1.00 94.62 175 SER A C 1
ATOM 1295 O O . SER A 1 175 ? -4.182 -11.405 2.546 1.00 94.62 175 SER A O 1
ATOM 1297 N N . VAL A 1 176 ? -5.670 -12.684 1.441 1.00 94.75 176 VAL A N 1
ATOM 1298 C CA . VAL A 1 176 ? -6.681 -11.659 1.207 1.00 94.75 176 VAL A CA 1
ATOM 1299 C C . VAL A 1 176 ? -7.924 -12.013 2.012 1.00 94.75 176 VAL A C 1
ATOM 1301 O O . VAL A 1 176 ? -8.392 -13.147 1.963 1.00 94.75 176 VAL A O 1
ATOM 1304 N N . ILE A 1 177 ? -8.448 -11.052 2.760 1.00 94.81 177 ILE A N 1
ATOM 1305 C CA . ILE A 1 177 ? -9.736 -11.122 3.441 1.00 94.81 177 ILE A CA 1
ATOM 1306 C C . ILE A 1 177 ? -10.602 -10.024 2.836 1.00 94.81 177 ILE A C 1
ATOM 1308 O O . ILE A 1 177 ? -10.186 -8.866 2.797 1.00 94.81 177 ILE A O 1
ATOM 1312 N N . VAL A 1 178 ? -11.777 -10.393 2.348 1.00 93.75 178 VAL A N 1
ATOM 1313 C CA . VAL A 1 178 ? -12.775 -9.472 1.806 1.00 93.75 178 VAL A CA 1
ATOM 1314 C C . VAL A 1 178 ? -14.043 -9.544 2.642 1.00 93.75 178 VAL A C 1
ATOM 1316 O O . VAL A 1 178 ? -14.347 -10.592 3.207 1.00 93.75 178 VAL A O 1
ATOM 1319 N N . GLY A 1 179 ? -14.763 -8.437 2.728 1.00 92.50 179 GLY A N 1
ATOM 1320 C CA . GLY A 1 179 ? -16.075 -8.356 3.361 1.00 92.50 179 GLY A CA 1
ATOM 1321 C C . GLY A 1 179 ? -16.734 -7.021 3.048 1.00 92.50 179 GLY A C 1
ATOM 1322 O O . GLY A 1 179 ? -16.166 -6.200 2.324 1.00 92.50 179 GLY A O 1
ATOM 1323 N N . ASP A 1 180 ? -17.909 -6.799 3.615 1.00 92.44 180 ASP A N 1
ATOM 1324 C CA . ASP A 1 180 ? -18.603 -5.514 3.574 1.00 92.44 180 ASP A CA 1
ATOM 1325 C C . ASP A 1 180 ? -18.866 -5.022 4.996 1.00 92.44 180 ASP A C 1
ATOM 1327 O O . ASP A 1 180 ? -19.068 -5.816 5.914 1.00 92.44 180 ASP A O 1
ATOM 1331 N N . ALA A 1 181 ? -18.834 -3.711 5.200 1.00 90.88 181 ALA A N 1
ATOM 1332 C CA . ALA A 1 181 ? -19.245 -3.114 6.457 1.00 90.88 181 ALA A CA 1
ATOM 1333 C C . ALA A 1 181 ? -20.042 -1.840 6.199 1.00 90.88 181 ALA A C 1
ATOM 1335 O O . ALA A 1 181 ? -19.492 -0.828 5.766 1.00 90.88 181 ALA A O 1
ATOM 1336 N N . SER A 1 182 ? -21.341 -1.873 6.506 1.00 88.31 182 SER A N 1
ATOM 1337 C CA . SER A 1 182 ? -22.257 -0.741 6.287 1.00 88.31 182 SER A CA 1
ATOM 1338 C C . SER A 1 182 ? -22.265 -0.232 4.834 1.00 88.31 182 SER A C 1
ATOM 1340 O O . SER A 1 182 ? -22.355 0.973 4.595 1.00 88.31 182 SER A O 1
ATOM 1342 N N . GLY A 1 183 ? -22.148 -1.136 3.855 1.00 87.94 183 GLY A N 1
ATOM 1343 C CA . GLY A 1 183 ? -22.094 -0.803 2.431 1.00 87.94 183 GLY A CA 1
ATOM 1344 C C . GLY A 1 183 ? -20.734 -0.286 1.959 1.00 87.94 183 GLY A C 1
ATOM 1345 O O . GLY A 1 183 ? -20.649 0.289 0.871 1.00 87.94 183 GLY A O 1
ATOM 1346 N N . ILE A 1 184 ? -19.681 -0.434 2.768 1.00 90.94 184 ILE A N 1
ATOM 1347 C CA . ILE A 1 184 ? -18.297 -0.147 2.391 1.00 90.94 184 ILE A CA 1
ATOM 1348 C C . ILE A 1 184 ? -17.569 -1.476 2.196 1.00 90.94 184 ILE A C 1
ATOM 1350 O O . ILE A 1 184 ? -17.345 -2.221 3.150 1.00 90.94 184 ILE A O 1
ATOM 1354 N N . ALA A 1 185 ? -17.125 -1.729 0.965 1.00 92.06 185 ALA A N 1
ATOM 1355 C CA . ALA A 1 185 ? -16.290 -2.883 0.660 1.00 92.06 185 ALA A CA 1
ATOM 1356 C C . ALA A 1 185 ? -14.963 -2.802 1.427 1.00 92.06 185 ALA A C 1
ATOM 1358 O O . ALA A 1 185 ? -14.287 -1.772 1.413 1.00 92.06 185 ALA A O 1
ATOM 1359 N N . VAL A 1 186 ? -14.567 -3.900 2.066 1.00 93.31 186 VAL A N 1
ATOM 1360 C CA . VAL A 1 186 ? -13.322 -4.013 2.826 1.00 93.31 186 VAL A CA 1
ATOM 1361 C C . VAL A 1 186 ? -12.436 -5.077 2.200 1.00 93.31 186 VAL A C 1
ATOM 1363 O O . VAL A 1 186 ? -12.852 -6.220 2.032 1.00 93.31 186 VAL A O 1
ATOM 1366 N N . ARG A 1 187 ? -11.183 -4.727 1.904 1.00 93.81 187 ARG A N 1
ATOM 1367 C CA . ARG A 1 187 ? -10.144 -5.653 1.444 1.00 93.81 187 ARG A CA 1
ATOM 1368 C C . ARG A 1 187 ? -8.911 -5.531 2.327 1.00 93.81 187 ARG A C 1
ATOM 1370 O O . ARG A 1 187 ? -8.199 -4.535 2.287 1.00 93.81 187 ARG A O 1
ATOM 1377 N N . VAL A 1 188 ? -8.606 -6.584 3.070 1.00 95.44 188 VAL A N 1
ATOM 1378 C CA . VAL A 1 188 ? -7.370 -6.728 3.843 1.00 95.44 188 VAL A CA 1
ATOM 1379 C C . VAL A 1 188 ? -6.451 -7.677 3.090 1.00 95.44 188 VAL A C 1
ATOM 1381 O O . VAL A 1 188 ? -6.819 -8.813 2.824 1.00 95.44 188 VAL A O 1
ATOM 1384 N N . ARG A 1 189 ? -5.246 -7.239 2.747 1.00 94.50 189 ARG A N 1
ATOM 1385 C CA . ARG A 1 189 ? -4.227 -8.034 2.064 1.00 94.50 189 ARG A CA 1
ATOM 1386 C C . ARG A 1 189 ? -2.966 -8.082 2.912 1.00 94.50 189 ARG A C 1
ATOM 1388 O O . ARG A 1 189 ? -2.464 -7.053 3.354 1.00 94.50 189 ARG A O 1
ATOM 1395 N N . ILE A 1 190 ? -2.441 -9.281 3.118 1.00 94.81 190 ILE A N 1
ATOM 1396 C CA . ILE A 1 190 ? -1.177 -9.503 3.811 1.00 94.81 190 ILE A CA 1
ATOM 1397 C C . ILE A 1 190 ? -0.211 -10.180 2.849 1.00 94.81 190 ILE A C 1
ATOM 1399 O O . ILE A 1 190 ? -0.445 -11.303 2.405 1.00 94.81 190 ILE A O 1
ATOM 1403 N N . GLU A 1 191 ? 0.870 -9.478 2.530 1.00 91.12 191 GLU A N 1
ATOM 1404 C CA . GLU A 1 191 ? 1.924 -9.940 1.631 1.00 91.12 191 GLU A CA 1
ATOM 1405 C C . GLU A 1 191 ? 2.991 -10.683 2.437 1.00 91.12 191 GLU A C 1
ATOM 1407 O O . GLU A 1 191 ? 3.476 -10.181 3.457 1.00 91.12 191 GLU A O 1
ATOM 1412 N N . ARG A 1 192 ? 3.372 -11.875 1.978 1.00 89.69 192 ARG A N 1
ATOM 1413 C CA . ARG A 1 192 ? 4.446 -12.684 2.556 1.00 89.69 192 ARG A CA 1
ATOM 1414 C C . ARG A 1 192 ? 5.438 -13.128 1.493 1.00 89.69 192 ARG A C 1
ATOM 1416 O O . ARG A 1 192 ? 5.053 -13.370 0.354 1.00 89.69 192 ARG A O 1
ATOM 1423 N N . ILE A 1 193 ? 6.685 -13.327 1.901 1.00 85.75 193 ILE A N 1
ATOM 1424 C CA . ILE A 1 193 ? 7.708 -14.020 1.117 1.00 85.75 193 ILE A CA 1
ATOM 1425 C C . ILE A 1 193 ? 8.423 -15.040 1.991 1.00 85.75 193 ILE A C 1
ATOM 1427 O O . ILE A 1 193 ? 8.826 -14.715 3.102 1.00 85.75 193 ILE A O 1
ATOM 1431 N N . GLU A 1 194 ? 8.540 -16.283 1.524 1.00 84.38 194 GLU A N 1
ATOM 1432 C CA . GLU A 1 194 ? 9.210 -17.368 2.261 1.00 84.38 194 GLU A CA 1
ATOM 1433 C C . GLU A 1 194 ? 8.690 -17.514 3.714 1.00 84.38 194 GLU A C 1
ATOM 1435 O O . GLU A 1 194 ? 9.424 -17.824 4.648 1.00 84.38 194 GLU A O 1
ATOM 1440 N N . GLY A 1 195 ? 7.393 -17.250 3.919 1.00 86.75 195 GLY A N 1
ATOM 1441 C CA . GLY A 1 195 ? 6.735 -17.280 5.232 1.00 86.75 195 GLY A CA 1
ATOM 1442 C C . GLY A 1 195 ? 6.921 -16.022 6.093 1.00 86.75 195 GLY A C 1
ATOM 1443 O O . GLY A 1 195 ? 6.225 -15.888 7.098 1.00 86.75 195 GLY A O 1
ATOM 1444 N N . ALA A 1 196 ? 7.791 -15.086 5.712 1.00 89.31 196 ALA A N 1
ATOM 1445 C CA . ALA A 1 196 ? 7.981 -13.802 6.385 1.00 89.31 196 ALA A CA 1
ATOM 1446 C C . ALA A 1 196 ? 6.937 -12.776 5.912 1.00 89.31 196 ALA A C 1
ATOM 1448 O O . ALA A 1 196 ? 6.668 -12.661 4.716 1.00 89.31 196 ALA A O 1
ATOM 1449 N N . VAL A 1 197 ? 6.342 -12.017 6.834 1.00 90.69 197 VAL A N 1
ATOM 1450 C CA . VAL A 1 197 ? 5.359 -10.969 6.504 1.00 90.69 197 VAL A CA 1
ATOM 1451 C C . VAL A 1 197 ? 6.079 -9.707 6.033 1.00 90.69 197 VAL A C 1
ATOM 1453 O O . VAL A 1 197 ? 6.942 -9.185 6.738 1.00 90.69 197 VAL A O 1
ATOM 1456 N N . LEU A 1 198 ? 5.699 -9.205 4.859 1.00 87.06 198 LEU A N 1
ATOM 1457 C CA . LEU A 1 198 ? 6.263 -8.006 4.238 1.00 87.06 198 LEU A CA 1
ATOM 1458 C C . LEU A 1 198 ? 5.434 -6.759 4.533 1.00 87.06 198 LEU A C 1
ATOM 1460 O O . LEU A 1 198 ? 5.976 -5.718 4.907 1.00 87.06 198 LEU A O 1
ATOM 1464 N N . ALA A 1 199 ? 4.121 -6.858 4.337 1.00 89.50 199 ALA A N 1
ATOM 1465 C CA . ALA A 1 199 ? 3.215 -5.733 4.477 1.00 89.50 199 ALA A CA 1
ATOM 1466 C C . ALA A 1 199 ? 1.797 -6.196 4.804 1.00 89.50 199 ALA A C 1
ATOM 1468 O O . ALA A 1 199 ? 1.360 -7.269 4.388 1.00 89.50 199 ALA A O 1
ATOM 1469 N N . LEU A 1 200 ? 1.077 -5.331 5.507 1.00 94.19 200 LEU A N 1
ATOM 1470 C CA . LEU A 1 200 ? -0.373 -5.352 5.612 1.00 94.19 200 LEU A CA 1
ATOM 1471 C C . LEU A 1 200 ? -0.912 -4.142 4.851 1.00 94.19 200 LEU A C 1
ATOM 1473 O O . LEU A 1 200 ? -0.455 -3.021 5.073 1.00 94.19 200 LEU A O 1
ATOM 1477 N N . ASP A 1 201 ? -1.890 -4.384 3.993 1.00 93.81 201 ASP A N 1
ATOM 1478 C CA . ASP A 1 201 ? -2.578 -3.408 3.158 1.00 93.81 201 ASP A CA 1
ATOM 1479 C C . ASP A 1 201 ? -4.085 -3.544 3.393 1.00 93.81 201 ASP A C 1
ATOM 1481 O O . ASP A 1 201 ? -4.649 -4.615 3.190 1.00 93.81 201 ASP A O 1
ATOM 1485 N N . VAL A 1 202 ? -4.740 -2.487 3.854 1.00 95.38 202 VAL A N 1
ATOM 1486 C CA . VAL A 1 202 ? -6.189 -2.450 4.079 1.00 95.38 202 VAL A CA 1
ATOM 1487 C C . VAL A 1 202 ? -6.777 -1.386 3.171 1.00 95.38 202 VAL A C 1
ATOM 1489 O O . VAL A 1 202 ? -6.358 -0.233 3.225 1.00 95.38 202 VAL A O 1
ATOM 1492 N N . VAL A 1 203 ? -7.742 -1.772 2.347 1.00 94.69 203 VAL A N 1
ATOM 1493 C CA . VAL A 1 203 ? -8.498 -0.890 1.460 1.00 94.69 203 VAL A CA 1
ATOM 1494 C C . VAL A 1 203 ? -9.959 -0.929 1.887 1.00 94.69 203 VAL A C 1
ATOM 1496 O O . VAL A 1 203 ? -10.519 -2.006 2.079 1.00 94.69 203 VAL A O 1
ATOM 1499 N N . LEU A 1 204 ? -10.557 0.245 2.053 1.00 94.19 204 LEU A N 1
ATOM 1500 C CA . LEU A 1 204 ? -11.970 0.445 2.353 1.00 94.19 204 LEU A CA 1
ATOM 1501 C C . LEU A 1 204 ? -12.570 1.301 1.239 1.00 94.19 204 LEU A C 1
ATOM 1503 O O . LEU A 1 204 ? -11.998 2.335 0.896 1.00 94.19 204 LEU A O 1
ATOM 1507 N N . GLY A 1 205 ? -13.705 0.889 0.685 1.00 91.69 205 GLY A N 1
ATOM 1508 C CA . GLY A 1 205 ? -14.322 1.531 -0.473 1.00 91.69 205 GLY A CA 1
ATOM 1509 C C . GLY A 1 205 ? -13.716 1.048 -1.792 1.00 91.69 205 GLY A C 1
ATOM 1510 O O . GLY A 1 205 ? -13.387 -0.128 -1.952 1.00 91.69 205 GLY A O 1
ATOM 1511 N N . ARG A 1 206 ? -13.601 1.949 -2.769 1.00 86.31 206 ARG A N 1
ATOM 1512 C CA . ARG A 1 206 ? -13.072 1.619 -4.099 1.00 86.31 206 ARG A CA 1
ATOM 1513 C C . ARG A 1 206 ? -11.562 1.404 -4.046 1.00 86.31 206 ARG A C 1
ATOM 1515 O O . ARG A 1 206 ? -10.849 2.045 -3.278 1.00 86.31 206 ARG A O 1
ATOM 1522 N N . GLU A 1 207 ? -11.062 0.528 -4.912 1.00 76.00 207 GLU A N 1
ATOM 1523 C CA . GLU A 1 207 ? -9.626 0.420 -5.159 1.00 76.00 207 GLU A CA 1
ATOM 1524 C C . GLU A 1 207 ? -9.160 1.603 -6.017 1.00 76.00 207 GLU A C 1
ATOM 1526 O O . GLU A 1 207 ? -9.772 1.924 -7.037 1.00 76.00 207 GLU A O 1
ATOM 1531 N N . ILE A 1 208 ? -8.099 2.283 -5.573 1.00 77.75 208 ILE A N 1
ATOM 1532 C CA . ILE A 1 208 ? -7.652 3.553 -6.154 1.00 77.75 208 ILE A CA 1
ATOM 1533 C C . ILE A 1 208 ? -6.198 3.445 -6.592 1.00 77.75 208 ILE A C 1
ATOM 1535 O O . ILE A 1 208 ? -5.347 2.919 -5.869 1.00 77.75 208 ILE A O 1
ATOM 1539 N N . ASP A 1 209 ? -5.921 3.991 -7.775 1.00 71.06 209 ASP A N 1
ATOM 1540 C CA . ASP A 1 209 ? -4.565 4.173 -8.274 1.00 71.06 209 ASP A CA 1
ATOM 1541 C C . ASP A 1 209 ? -3.814 5.204 -7.412 1.00 71.06 209 ASP A C 1
ATOM 1543 O O . ASP A 1 209 ? -4.154 6.392 -7.375 1.00 71.06 209 ASP A O 1
ATOM 1547 N N . GLU A 1 210 ? -2.759 4.745 -6.733 1.00 67.25 210 GLU A N 1
ATOM 1548 C CA . GLU A 1 210 ? -1.904 5.562 -5.865 1.00 67.25 210 GLU A CA 1
ATOM 1549 C C . GLU A 1 210 ? -1.265 6.753 -6.602 1.00 67.25 210 GLU A C 1
ATOM 1551 O O . GLU A 1 210 ? -0.881 7.737 -5.963 1.00 67.25 210 GLU A O 1
ATOM 1556 N N . LEU A 1 211 ? -1.171 6.696 -7.937 1.00 69.75 211 LEU A N 1
ATOM 1557 C CA . LEU A 1 211 ? -0.622 7.768 -8.767 1.00 69.75 211 LEU A CA 1
ATOM 1558 C C . LEU A 1 211 ? -1.517 9.013 -8.818 1.00 69.75 211 LEU A C 1
ATOM 1560 O O . LEU A 1 211 ? -1.007 10.105 -9.070 1.00 69.75 211 LEU A O 1
ATOM 1564 N N . ARG A 1 212 ? -2.826 8.881 -8.550 1.00 73.12 212 ARG A N 1
ATOM 1565 C CA . ARG A 1 212 ? -3.790 9.994 -8.637 1.00 73.12 212 ARG A CA 1
ATOM 1566 C C . ARG A 1 212 ? -3.589 11.054 -7.545 1.00 73.12 212 ARG A C 1
ATOM 1568 O O . ARG A 1 212 ? -4.080 12.170 -7.676 1.00 73.12 212 ARG A O 1
ATOM 1575 N N . GLY A 1 213 ? -2.825 10.722 -6.502 1.00 82.75 213 GLY A N 1
ATOM 1576 C CA . GLY A 1 213 ? -2.652 11.552 -5.314 1.00 82.75 213 GLY A CA 1
ATOM 1577 C C . GLY A 1 213 ? -3.886 11.518 -4.415 1.00 82.75 213 GLY A C 1
ATOM 1578 O O . GLY A 1 213 ? -5.012 11.414 -4.892 1.00 82.75 213 GLY A O 1
ATOM 1579 N N . ALA A 1 214 ? -3.667 11.541 -3.106 1.00 90.81 214 ALA A N 1
ATOM 1580 C CA . ALA A 1 214 ? -4.723 11.424 -2.106 1.00 90.81 214 ALA A CA 1
ATOM 1581 C C . ALA A 1 214 ? -5.200 12.802 -1.627 1.00 90.81 214 ALA A C 1
ATOM 1583 O O . ALA A 1 214 ? -4.405 13.742 -1.521 1.00 90.81 214 ALA A O 1
ATOM 1584 N N . THR A 1 215 ? -6.485 12.907 -1.278 1.00 94.94 215 THR A N 1
ATOM 1585 C CA . THR A 1 215 ? -7.073 14.115 -0.676 1.00 94.94 215 THR A CA 1
ATOM 1586 C C . THR A 1 215 ? -6.427 14.415 0.672 1.00 94.94 215 THR A C 1
ATOM 1588 O O . THR A 1 215 ? -6.123 15.569 0.978 1.00 94.94 215 THR A O 1
ATOM 1591 N N . VAL A 1 216 ? -6.184 13.374 1.474 1.00 96.06 216 VAL A N 1
ATOM 1592 C CA . VAL A 1 216 ? -5.502 13.464 2.769 1.00 96.06 216 VAL A CA 1
ATOM 1593 C C . VAL A 1 216 ? -4.548 12.289 2.926 1.00 96.06 216 VAL A C 1
ATOM 1595 O O . VAL A 1 216 ? -4.880 11.154 2.594 1.00 96.06 216 VAL A O 1
ATOM 1598 N N . THR A 1 217 ? -3.363 12.546 3.478 1.00 94.81 217 THR A N 1
ATOM 1599 C CA . THR A 1 217 ? -2.462 11.490 3.955 1.00 94.81 217 THR A CA 1
ATOM 1600 C C . THR A 1 217 ? -1.990 11.772 5.369 1.00 94.81 217 THR A C 1
ATOM 1602 O O . THR A 1 217 ? -1.721 12.923 5.721 1.00 94.81 217 THR A O 1
ATOM 1605 N N . ALA A 1 218 ? -1.840 10.712 6.158 1.00 94.38 218 ALA A N 1
ATOM 1606 C CA . ALA A 1 218 ? -1.213 10.735 7.469 1.00 94.38 218 ALA A CA 1
ATOM 1607 C C . ALA A 1 218 ? -0.083 9.702 7.510 1.00 94.38 218 ALA A C 1
ATOM 1609 O O . ALA A 1 218 ? -0.281 8.514 7.267 1.00 94.38 218 ALA A O 1
ATOM 1610 N N . TRP A 1 219 ? 1.120 10.178 7.811 1.00 91.50 219 TRP A N 1
ATOM 1611 C CA . TRP A 1 219 ? 2.353 9.399 7.779 1.00 91.50 219 TRP A CA 1
ATOM 1612 C C . TRP A 1 219 ? 2.921 9.235 9.173 1.00 91.50 219 TRP A C 1
ATOM 1614 O O . TRP A 1 219 ? 3.423 10.216 9.721 1.00 91.50 219 TRP A O 1
ATOM 1624 N N . ALA A 1 220 ? 2.904 8.024 9.727 1.00 91.50 220 ALA A N 1
ATOM 1625 C CA . ALA A 1 220 ? 3.518 7.786 11.024 1.00 91.50 220 ALA A CA 1
ATOM 1626 C C . ALA A 1 220 ? 5.016 8.115 10.947 1.00 91.50 220 ALA A C 1
ATOM 1628 O O . ALA A 1 220 ? 5.721 7.698 10.021 1.00 91.50 220 ALA A O 1
ATOM 1629 N N . ILE A 1 221 ? 5.507 8.879 11.917 1.00 87.81 221 ILE A N 1
ATOM 1630 C CA . ILE A 1 221 ? 6.922 9.179 12.083 1.00 87.81 221 ILE A CA 1
ATOM 1631 C C . ILE A 1 221 ? 7.528 8.002 12.845 1.00 87.81 221 ILE A C 1
ATOM 1633 O O . ILE A 1 221 ? 7.231 7.810 14.028 1.00 87.81 221 ILE A O 1
ATOM 1637 N N . PRO A 1 222 ? 8.359 7.177 12.189 1.00 78.81 222 PRO A N 1
ATOM 1638 C CA . PRO A 1 222 ? 8.909 6.005 12.835 1.00 78.81 222 PRO A CA 1
ATOM 1639 C C . PRO A 1 222 ? 9.931 6.410 13.898 1.00 78.81 222 PRO A C 1
ATOM 1641 O O . PRO A 1 222 ? 10.679 7.381 13.738 1.00 78.81 222 PRO A O 1
ATOM 1644 N N . GLN A 1 223 ? 10.009 5.629 14.976 1.00 77.00 223 GLN A N 1
ATOM 1645 C CA . GLN A 1 223 ? 11.130 5.737 15.905 1.00 77.00 223 GLN A CA 1
ATOM 1646 C C . GLN A 1 223 ? 12.433 5.478 15.142 1.00 77.00 223 GLN A C 1
ATOM 1648 O O . GLN A 1 223 ? 12.480 4.596 14.286 1.00 77.00 223 GLN A O 1
ATOM 1653 N N . ARG A 1 224 ? 13.506 6.215 15.463 1.00 70.19 224 ARG A N 1
ATOM 1654 C CA . ARG A 1 224 ? 14.774 6.178 14.702 1.00 70.19 224 ARG A CA 1
ATOM 1655 C C . ARG A 1 224 ? 15.320 4.759 14.476 1.00 70.19 224 ARG A C 1
ATOM 1657 O O . ARG A 1 224 ? 15.902 4.502 13.429 1.00 70.19 224 ARG A O 1
ATOM 1664 N N . ALA A 1 225 ? 15.105 3.846 15.425 1.00 66.50 225 ALA A N 1
ATOM 1665 C CA . ALA A 1 225 ? 15.551 2.454 15.349 1.00 66.50 225 ALA A CA 1
ATOM 1666 C C . ALA A 1 225 ? 14.807 1.600 14.301 1.00 66.50 225 ALA A C 1
ATOM 1668 O O . ALA A 1 225 ? 15.325 0.571 13.885 1.00 66.50 225 ALA A O 1
ATOM 1669 N N . LEU A 1 226 ? 13.620 2.021 13.854 1.00 67.19 226 LEU A N 1
ATOM 1670 C CA . LEU A 1 226 ? 12.761 1.270 12.930 1.00 67.19 226 LEU A CA 1
ATOM 1671 C C . LEU A 1 226 ? 12.964 1.678 11.459 1.00 67.19 226 LEU A C 1
ATOM 1673 O O . LEU A 1 226 ? 12.264 1.193 10.572 1.00 67.19 226 LEU A O 1
ATOM 1677 N N . GLY A 1 227 ? 13.914 2.571 11.172 1.00 70.50 227 GLY A N 1
ATOM 1678 C CA . GLY A 1 227 ? 14.205 3.025 9.813 1.00 70.50 227 GLY A CA 1
ATOM 1679 C C . GLY A 1 227 ? 13.143 3.975 9.250 1.00 70.50 227 GLY A C 1
ATOM 1680 O O . GLY A 1 227 ? 12.591 4.804 9.967 1.00 70.50 227 GLY A O 1
ATOM 1681 N N . VAL A 1 228 ? 12.901 3.900 7.937 1.00 68.38 228 VAL A N 1
ATOM 1682 C CA . VAL A 1 228 ? 12.008 4.816 7.203 1.00 68.38 228 VAL A CA 1
ATOM 1683 C C . VAL A 1 228 ? 10.829 4.039 6.627 1.00 68.38 228 VAL A C 1
ATOM 1685 O O . VAL A 1 228 ? 11.041 3.025 5.949 1.00 68.38 228 VAL A O 1
ATOM 1688 N N . ASN A 1 229 ? 9.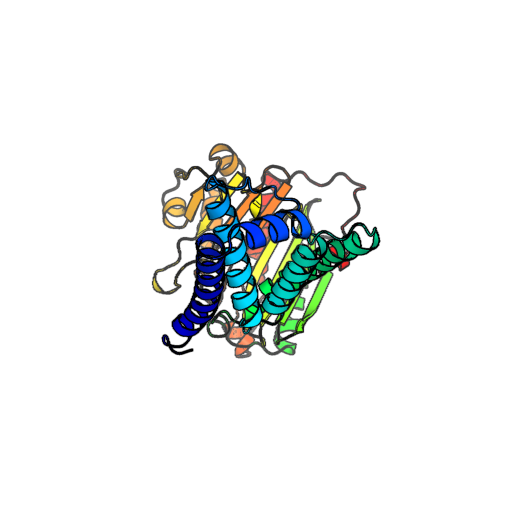613 4.547 6.854 1.00 68.12 229 ASN A N 1
ATOM 1689 C CA . ASN A 1 229 ? 8.397 4.035 6.225 1.00 68.12 229 ASN A CA 1
ATOM 1690 C C . ASN A 1 229 ? 8.525 4.104 4.691 1.00 68.12 229 ASN A C 1
ATOM 1692 O O . ASN A 1 229 ? 8.957 5.136 4.168 1.00 68.12 229 ASN A O 1
ATOM 1696 N N . PRO A 1 230 ? 8.193 3.029 3.955 1.00 70.62 230 PRO A N 1
ATOM 1697 C CA . PRO A 1 230 ? 8.089 3.081 2.500 1.00 70.62 230 PRO A CA 1
ATOM 1698 C C . PRO A 1 230 ? 7.154 4.200 2.050 1.00 70.62 230 PRO A C 1
ATOM 1700 O O . PRO A 1 230 ? 6.168 4.473 2.728 1.00 70.62 230 PRO A O 1
ATOM 1703 N N . ALA A 1 231 ? 7.473 4.832 0.918 1.00 70.38 231 ALA A N 1
ATOM 1704 C CA . ALA A 1 231 ? 6.651 5.891 0.347 1.00 70.38 231 ALA A CA 1
ATOM 1705 C C . ALA A 1 231 ? 5.240 5.386 0.002 1.00 70.38 231 ALA A C 1
ATOM 1707 O O . ALA A 1 231 ? 4.985 4.188 -0.100 1.00 70.38 231 ALA A O 1
ATOM 1708 N N . GLY A 1 232 ? 4.325 6.328 -0.139 1.00 75.25 232 GLY A N 1
ATOM 1709 C CA . GLY A 1 232 ? 2.903 6.096 -0.328 1.00 75.25 232 GLY A CA 1
ATOM 1710 C C . GLY A 1 232 ? 2.321 7.309 -1.040 1.00 75.25 232 GLY A C 1
ATOM 1711 O O . GLY A 1 232 ? 3.096 8.178 -1.465 1.00 75.25 232 GLY A O 1
ATOM 1712 N N . PRO A 1 233 ? 0.993 7.381 -1.178 1.00 82.38 233 PRO A N 1
ATOM 1713 C CA . PRO A 1 233 ? 0.363 8.308 -2.103 1.00 82.38 233 PRO A CA 1
ATOM 1714 C C . PRO A 1 233 ? 0.785 9.764 -1.856 1.00 82.38 233 PRO A C 1
ATOM 1716 O O . PRO A 1 233 ? 0.889 10.193 -0.700 1.00 82.38 233 PRO A O 1
ATOM 1719 N N . PRO A 1 234 ? 1.061 10.545 -2.914 1.00 82.88 234 PRO A N 1
ATOM 1720 C CA . PRO A 1 234 ? 1.378 11.952 -2.753 1.00 82.88 234 PRO A CA 1
ATOM 1721 C C . PRO A 1 234 ? 0.127 12.725 -2.319 1.00 82.88 234 PRO A C 1
ATOM 1723 O O . PRO A 1 234 ? -0.964 12.501 -2.830 1.00 82.88 234 PRO A O 1
ATOM 1726 N N . ALA A 1 235 ? 0.300 13.669 -1.398 1.00 88.25 235 ALA A N 1
ATOM 1727 C CA . ALA A 1 235 ? -0.699 14.677 -1.057 1.00 88.25 235 ALA A CA 1
ATOM 1728 C C . ALA A 1 235 ? 0.013 15.971 -0.658 1.00 88.25 235 ALA A C 1
ATOM 1730 O O . ALA A 1 235 ? 1.128 15.937 -0.122 1.00 88.25 235 ALA A O 1
ATOM 1731 N N . THR A 1 236 ? -0.620 17.110 -0.921 1.00 85.31 236 THR A N 1
ATOM 1732 C CA . THR A 1 236 ? -0.072 18.451 -0.671 1.00 85.31 236 THR A CA 1
ATOM 1733 C C . THR A 1 236 ? -1.199 19.452 -0.417 1.00 85.31 236 THR A C 1
ATOM 1735 O O . THR A 1 236 ? -2.264 19.278 -1.005 1.00 85.31 236 THR A O 1
ATOM 1738 N N . PRO A 1 237 ? -0.973 20.524 0.366 1.00 92.75 237 PRO A N 1
ATOM 1739 C CA . PRO A 1 237 ? 0.255 20.874 1.097 1.00 92.75 237 PRO A CA 1
ATOM 1740 C C . PRO A 1 237 ? 0.389 20.123 2.434 1.00 92.75 237 PRO A C 1
ATOM 1742 O O . PRO A 1 237 ? -0.528 19.432 2.858 1.00 92.75 237 PRO A O 1
ATOM 1745 N N . SER A 1 238 ? 1.536 20.227 3.113 1.00 93.75 238 SER A N 1
ATOM 1746 C CA . SER A 1 238 ? 1.654 19.768 4.507 1.00 93.75 238 SER A CA 1
ATOM 1747 C C . SER A 1 238 ? 0.953 20.730 5.459 1.00 93.75 238 SER A C 1
ATOM 1749 O O . SER A 1 238 ? 1.094 21.941 5.292 1.00 93.75 238 SER A O 1
ATOM 1751 N N . PHE A 1 239 ? 0.297 20.208 6.490 1.00 95.75 239 PHE A N 1
ATOM 1752 C CA . PHE A 1 239 ? -0.364 21.022 7.510 1.00 95.75 239 PHE A CA 1
ATOM 1753 C C . PHE A 1 239 ? -0.128 20.460 8.917 1.00 95.75 239 PHE A C 1
ATOM 1755 O O . PHE A 1 239 ? 0.478 19.402 9.085 1.00 95.75 239 PHE A O 1
ATOM 1762 N N . LYS A 1 240 ? -0.555 21.213 9.932 1.00 95.94 240 LYS A N 1
ATOM 1763 C CA . LYS A 1 240 ? -0.601 20.790 11.335 1.00 95.94 240 LYS A CA 1
ATOM 1764 C C . LYS A 1 240 ? -2.058 20.660 11.748 1.00 95.94 240 LYS A C 1
ATOM 1766 O O . LYS A 1 240 ? -2.876 21.473 11.329 1.00 95.94 240 LYS A O 1
ATOM 1771 N N . THR A 1 241 ? -2.373 19.618 12.503 1.00 92.94 241 THR A N 1
ATOM 1772 C CA . THR A 1 241 ? -3.751 19.264 12.868 1.00 92.94 241 THR A CA 1
ATOM 1773 C C . THR A 1 241 ? -4.265 20.071 14.056 1.00 92.94 241 THR A C 1
ATOM 1775 O O . THR A 1 241 ? -5.459 20.060 14.328 1.00 92.94 241 THR A O 1
ATOM 1778 N N . GLY A 1 242 ? -3.378 20.768 14.773 1.00 92.56 242 GLY A N 1
ATOM 1779 C CA . GLY A 1 242 ? -3.727 21.483 16.002 1.00 92.56 242 GLY A CA 1
ATOM 1780 C C . GLY A 1 242 ? -3.737 20.587 17.243 1.00 92.56 242 GLY A C 1
ATOM 1781 O O . GLY A 1 242 ? -3.927 21.091 18.345 1.00 92.56 242 GLY A O 1
ATOM 1782 N N . ASP A 1 243 ? -3.475 19.288 17.081 1.00 95.62 243 ASP A N 1
ATOM 1783 C CA . ASP A 1 243 ? -3.255 18.326 18.157 1.00 95.62 243 ASP A CA 1
ATOM 1784 C C . ASP A 1 243 ? -1.752 18.002 18.250 1.00 95.62 243 ASP A C 1
ATOM 1786 O O . ASP A 1 243 ? -1.219 17.309 17.376 1.00 95.62 243 ASP A O 1
ATOM 1790 N N . PRO A 1 244 ? -1.042 18.487 19.290 1.00 94.25 244 PRO A N 1
ATOM 1791 C CA . PRO A 1 244 ? 0.398 18.284 19.417 1.00 94.25 244 PRO A CA 1
ATOM 1792 C C . PRO A 1 244 ? 0.813 16.811 19.464 1.00 94.25 244 PRO A C 1
ATOM 1794 O O . PRO A 1 244 ? 1.825 16.453 18.866 1.00 94.25 244 PRO A O 1
ATOM 1797 N N . GLN A 1 245 ? 0.035 15.946 20.127 1.00 94.62 245 GLN A N 1
ATOM 1798 C CA . GLN A 1 245 ? 0.384 14.526 20.252 1.00 94.62 245 GLN A CA 1
ATOM 1799 C C . GLN A 1 245 ? 0.276 13.823 18.900 1.00 94.62 245 GLN A C 1
ATOM 1801 O O . GLN A 1 245 ? 1.151 13.038 18.521 1.00 94.62 245 GLN A O 1
ATOM 1806 N N . PHE A 1 246 ? -0.770 14.152 18.143 1.00 95.81 246 PHE A N 1
ATOM 1807 C CA . PHE A 1 246 ? -0.938 13.648 16.788 1.00 95.81 246 PHE A CA 1
ATOM 1808 C C . PHE A 1 246 ? 0.152 14.190 15.852 1.00 95.81 246 PHE A C 1
ATOM 1810 O O . PHE A 1 246 ? 0.777 13.428 15.117 1.00 95.81 246 PHE A O 1
ATOM 1817 N N . ASP A 1 247 ? 0.437 15.492 15.914 1.00 95.31 247 ASP A N 1
ATOM 1818 C CA . ASP A 1 247 ? 1.397 16.188 15.049 1.00 95.31 247 ASP A CA 1
ATOM 1819 C C . ASP A 1 247 ? 2.869 15.812 15.308 1.00 95.31 247 ASP A C 1
ATOM 1821 O O . ASP A 1 247 ? 3.729 16.053 14.448 1.00 95.31 247 ASP A O 1
ATOM 1825 N N . GLU A 1 248 ? 3.175 15.259 16.484 1.00 93.94 248 GLU A N 1
ATOM 1826 C CA . GLU A 1 248 ? 4.463 14.638 16.818 1.00 93.94 248 GLU A CA 1
ATOM 1827 C C . GLU A 1 248 ? 4.589 13.219 16.253 1.00 93.94 248 GLU A C 1
ATOM 1829 O O . GLU A 1 248 ? 5.688 12.787 15.892 1.00 93.94 248 GLU A O 1
ATOM 1834 N N . ARG A 1 249 ? 3.474 12.485 16.162 1.00 93.00 249 ARG A N 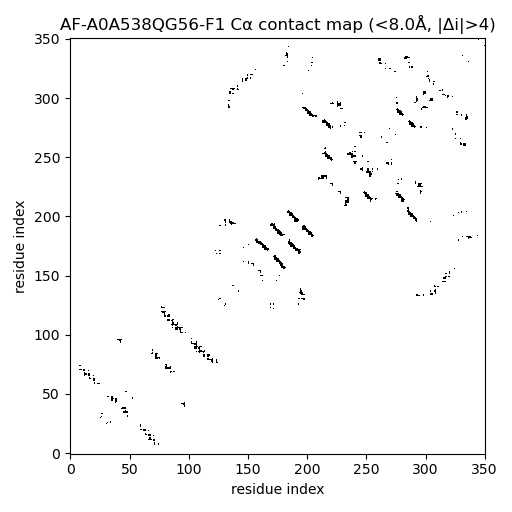1
ATOM 1835 C CA . ARG A 1 249 ? 3.434 11.098 15.678 1.00 93.00 249 ARG A CA 1
ATOM 1836 C C . ARG A 1 249 ? 3.192 10.984 14.185 1.00 93.00 249 ARG A C 1
ATOM 1838 O O . ARG A 1 249 ? 3.640 9.997 13.606 1.00 93.00 249 ARG A O 1
ATOM 1845 N N . PHE A 1 250 ? 2.556 11.965 13.554 1.00 94.19 250 PHE A N 1
ATOM 1846 C CA . PHE A 1 250 ? 2.207 11.929 12.140 1.00 94.19 250 PHE A CA 1
ATOM 1847 C C . PHE A 1 250 ? 2.658 13.177 11.382 1.00 94.19 250 PHE A C 1
ATOM 1849 O O . PHE A 1 250 ? 2.590 14.305 11.862 1.00 94.19 250 PHE A O 1
ATOM 1856 N N . LYS A 1 251 ? 3.074 12.975 10.130 1.00 93.31 251 LYS A N 1
ATOM 1857 C CA . LYS A 1 251 ? 3.134 14.040 9.125 1.00 93.31 251 LYS A CA 1
ATOM 1858 C C . LYS A 1 251 ? 1.862 13.988 8.294 1.00 93.31 251 LYS A C 1
ATOM 1860 O O . LYS A 1 251 ? 1.636 13.003 7.593 1.00 93.31 251 LYS A O 1
ATOM 1865 N N . THR A 1 252 ? 1.065 15.045 8.338 1.00 95.44 252 THR A N 1
ATOM 1866 C CA . THR A 1 252 ? -0.168 15.155 7.555 1.00 95.44 252 THR A CA 1
ATOM 1867 C C . THR A 1 252 ? 0.015 16.043 6.335 1.00 95.44 252 THR A C 1
ATOM 1869 O O . THR A 1 252 ? 0.785 17.013 6.340 1.00 95.44 252 THR A O 1
ATOM 1872 N N . ARG A 1 253 ? -0.657 15.672 5.245 1.00 95.94 253 ARG A N 1
ATOM 1873 C CA . ARG A 1 253 ? -0.672 16.438 3.997 1.00 95.94 253 ARG A CA 1
ATOM 1874 C C . ARG A 1 253 ? -2.019 16.333 3.298 1.00 95.94 253 ARG A C 1
ATOM 1876 O O . ARG A 1 253 ? -2.706 15.329 3.462 1.00 95.94 253 ARG A O 1
ATOM 1883 N N . GLY A 1 254 ? -2.338 17.331 2.480 1.00 95.81 254 GLY A N 1
ATOM 1884 C CA . GLY A 1 254 ? -3.581 17.420 1.723 1.00 95.81 254 GLY A CA 1
ATOM 1885 C C . GLY A 1 254 ? -4.517 18.489 2.283 1.00 95.81 254 GLY A C 1
ATOM 1886 O O . GLY A 1 254 ? -4.072 19.571 2.666 1.00 95.81 254 GLY A O 1
ATOM 1887 N N . ASN A 1 255 ? -5.808 18.174 2.331 1.00 96.50 255 ASN A N 1
ATOM 1888 C CA . ASN A 1 255 ? -6.862 19.088 2.762 1.00 96.50 255 ASN A CA 1
ATOM 1889 C C . ASN A 1 255 ? -7.132 18.986 4.282 1.00 96.50 255 ASN A C 1
ATOM 1891 O O . ASN A 1 255 ? -7.561 17.946 4.781 1.00 96.50 255 ASN A O 1
ATOM 1895 N N . ILE A 1 256 ? -6.899 20.076 5.023 1.00 96.50 256 ILE A N 1
ATOM 1896 C CA . ILE A 1 256 ? -7.083 20.117 6.485 1.00 96.50 256 ILE A CA 1
ATOM 1897 C C . ILE A 1 256 ? -8.560 20.046 6.901 1.00 96.50 256 ILE A C 1
ATOM 1899 O O . ILE A 1 256 ? -8.877 19.438 7.920 1.00 96.50 256 ILE A O 1
ATOM 1903 N N . GLN A 1 257 ? -9.476 20.622 6.116 1.00 95.50 257 GLN A N 1
ATOM 1904 C CA . GLN A 1 257 ? -10.909 20.581 6.409 1.00 95.50 257 GLN A CA 1
ATOM 1905 C C . GLN A 1 257 ? -11.431 19.145 6.335 1.00 95.50 257 GLN A C 1
ATOM 1907 O O . GLN A 1 257 ? -12.091 18.687 7.265 1.00 95.50 257 GLN A O 1
ATOM 1912 N N . VAL A 1 258 ? -11.053 18.416 5.282 1.00 96.00 258 VAL A N 1
ATOM 1913 C CA . VAL A 1 258 ? -11.386 16.991 5.129 1.00 96.00 258 VAL A CA 1
ATOM 1914 C C . VAL A 1 258 ? -10.763 16.170 6.258 1.00 96.00 258 VAL A C 1
ATOM 1916 O O . VAL A 1 258 ? -11.420 15.314 6.840 1.00 96.00 258 VAL A O 1
ATOM 1919 N N . PHE A 1 259 ? -9.520 16.464 6.652 1.00 97.00 259 PHE A N 1
ATOM 1920 C CA . PHE A 1 259 ? -8.907 15.791 7.798 1.00 97.00 259 PHE A CA 1
ATOM 1921 C C . PHE A 1 259 ? -9.730 15.960 9.085 1.00 97.00 259 PHE A C 1
ATOM 1923 O O . PHE A 1 259 ? -9.951 14.978 9.786 1.00 97.00 259 PHE A O 1
ATOM 1930 N N . HIS A 1 260 ? -10.222 17.165 9.384 1.00 95.81 260 HIS A N 1
ATOM 1931 C CA . HIS A 1 260 ? -11.054 17.400 10.569 1.00 95.81 260 HIS A CA 1
ATOM 1932 C C . HIS A 1 260 ? -12.441 16.752 10.494 1.00 95.81 260 HIS A C 1
ATOM 1934 O O . HIS A 1 260 ? -13.001 16.422 11.535 1.00 95.81 260 HIS A O 1
ATOM 1940 N N . GLN A 1 261 ? -12.985 16.541 9.293 1.00 95.06 261 GLN A N 1
ATOM 1941 C CA . GLN A 1 261 ? -14.213 15.759 9.110 1.00 95.06 261 GLN A CA 1
ATOM 1942 C C . GLN A 1 261 ? -13.980 14.278 9.444 1.00 95.06 261 GLN A C 1
ATOM 1944 O O . GLN A 1 261 ? -14.789 13.653 10.130 1.00 95.06 261 GLN A O 1
ATOM 1949 N N . LEU A 1 262 ? -12.843 13.730 9.008 1.00 95.50 262 LEU A N 1
ATOM 1950 C CA . LEU A 1 262 ? -12.475 12.331 9.233 1.00 95.50 262 LEU A CA 1
ATOM 1951 C C . LEU A 1 262 ? -12.022 12.050 10.672 1.00 95.50 262 LEU A C 1
ATOM 1953 O O . LEU A 1 262 ? -12.317 10.990 11.216 1.00 95.50 262 LEU A O 1
ATOM 1957 N N . PHE A 1 263 ? -11.293 12.980 11.291 1.00 96.06 263 PHE A N 1
ATOM 1958 C CA . PHE A 1 263 ? -10.622 12.784 12.575 1.00 96.06 263 PHE A CA 1
ATOM 1959 C C . PHE A 1 263 ? -11.074 13.802 13.622 1.00 96.06 263 PHE A C 1
ATOM 1961 O O . PHE A 1 263 ? -10.527 14.906 13.719 1.00 96.06 263 PHE A O 1
ATOM 1968 N N . ASP A 1 264 ? -12.002 13.383 14.483 1.00 94.19 264 ASP A N 1
ATOM 1969 C CA . ASP A 1 264 ? -12.258 14.087 15.741 1.00 94.19 264 ASP A CA 1
ATOM 1970 C C . ASP A 1 264 ? -11.157 13.828 16.783 1.00 94.19 264 ASP A C 1
ATOM 1972 O O . ASP A 1 264 ? -10.230 13.041 16.570 1.00 94.19 264 ASP A O 1
ATOM 1976 N N . ASP A 1 265 ? -11.251 14.507 17.924 1.00 92.69 265 ASP A N 1
ATOM 1977 C CA . ASP A 1 265 ? -10.268 14.430 19.007 1.00 92.69 265 ASP A CA 1
ATOM 1978 C C . ASP A 1 265 ? -10.085 12.991 19.528 1.00 92.69 265 ASP A C 1
ATOM 1980 O O . ASP A 1 265 ? -8.965 12.559 19.808 1.00 92.69 265 ASP A O 1
ATOM 1984 N N . GLY A 1 266 ? -11.171 12.213 19.598 1.00 94.56 266 GLY A N 1
ATOM 1985 C CA . GLY A 1 266 ? -11.143 10.822 20.055 1.00 94.56 266 GLY A CA 1
ATOM 1986 C C . GLY A 1 266 ? -10.450 9.888 19.061 1.00 94.56 266 GLY A C 1
ATOM 1987 O O . GLY A 1 266 ? -9.608 9.072 19.450 1.00 94.56 266 GLY A O 1
ATOM 1988 N N . LEU A 1 267 ? -10.750 10.031 17.769 1.00 95.38 267 LEU A N 1
ATOM 1989 C CA . LEU A 1 267 ? -10.103 9.275 16.703 1.00 95.38 267 LEU A CA 1
ATOM 1990 C C . LEU A 1 267 ? -8.632 9.647 16.559 1.00 95.38 267 LEU A C 1
ATOM 1992 O O . LEU A 1 267 ? -7.821 8.752 16.329 1.00 95.38 267 LEU A O 1
ATOM 1996 N N . ARG A 1 268 ? -8.250 10.917 16.746 1.00 95.88 268 ARG A N 1
ATOM 1997 C CA . ARG A 1 268 ? -6.830 11.308 16.754 1.00 95.88 268 ARG A CA 1
ATOM 1998 C C . ARG A 1 268 ? -6.073 10.652 17.899 1.00 95.88 268 ARG A C 1
ATOM 2000 O O . ARG A 1 268 ? -5.003 10.088 17.660 1.00 95.88 268 ARG A O 1
ATOM 2007 N N . ALA A 1 269 ? -6.633 10.635 19.108 1.00 95.69 269 ALA A N 1
ATOM 2008 C CA . ALA A 1 269 ? -6.012 9.965 20.249 1.00 95.69 269 ALA A CA 1
ATOM 2009 C C . ALA A 1 269 ? -5.842 8.452 20.005 1.00 95.69 269 ALA A C 1
ATOM 2011 O O . ALA A 1 269 ? -4.752 7.903 20.194 1.00 95.69 269 ALA A O 1
ATOM 2012 N N . ARG A 1 270 ? -6.886 7.779 19.501 1.00 96.06 270 ARG A N 1
ATOM 2013 C CA . ARG A 1 270 ? -6.830 6.347 19.157 1.00 96.06 270 ARG A CA 1
ATOM 2014 C C . ARG A 1 270 ? -5.853 6.059 18.020 1.00 96.06 270 ARG A C 1
ATOM 2016 O O . ARG A 1 270 ? -5.013 5.175 18.149 1.00 96.06 270 ARG A O 1
ATOM 2023 N N . ALA A 1 271 ? -5.884 6.838 16.941 1.00 94.81 271 ALA A N 1
ATOM 2024 C CA . ALA A 1 271 ? -4.939 6.713 15.834 1.00 94.81 271 ALA A CA 1
ATOM 2025 C C . ALA A 1 271 ? -3.488 6.897 16.297 1.00 94.81 271 ALA A C 1
ATOM 2027 O O . ALA A 1 271 ? -2.613 6.135 15.891 1.00 94.81 271 ALA A O 1
ATOM 2028 N N . THR A 1 272 ? -3.241 7.841 17.206 1.00 94.81 272 THR A N 1
ATOM 2029 C CA . THR A 1 272 ? -1.925 8.077 17.818 1.00 94.81 272 THR A CA 1
ATOM 2030 C C . THR A 1 272 ? -1.421 6.867 18.592 1.00 94.81 272 THR A C 1
ATOM 2032 O O . THR A 1 272 ? -0.252 6.493 18.444 1.00 94.81 272 THR A O 1
ATOM 2035 N N . ALA A 1 273 ? -2.294 6.224 19.366 1.00 93.19 273 ALA A N 1
ATOM 2036 C CA . ALA A 1 273 ? -1.955 5.040 20.146 1.00 93.19 273 ALA A CA 1
ATOM 2037 C C . ALA A 1 273 ? -1.787 3.779 19.282 1.00 93.19 273 ALA A C 1
ATOM 2039 O O . ALA A 1 273 ? -0.933 2.941 19.575 1.00 93.19 273 ALA A O 1
ATOM 2040 N N . THR A 1 274 ? -2.590 3.640 18.226 1.00 92.88 274 THR A N 1
ATOM 2041 C CA . THR A 1 274 ? -2.752 2.363 17.527 1.00 92.88 274 THR A CA 1
ATOM 2042 C C . THR A 1 274 ? -2.044 2.311 16.177 1.00 92.88 274 THR A C 1
ATOM 2044 O O . THR A 1 274 ? -1.445 1.286 15.873 1.00 92.88 274 THR A O 1
ATOM 2047 N N . LEU A 1 275 ? -2.086 3.364 15.356 1.00 94.25 275 LEU A N 1
ATOM 2048 C CA . LEU A 1 275 ? -1.669 3.277 13.953 1.00 94.25 275 LEU A CA 1
ATOM 2049 C C . LEU A 1 275 ? -0.163 3.509 13.753 1.00 94.25 275 LEU A C 1
ATOM 2051 O O . LEU A 1 275 ? 0.447 4.412 14.326 1.00 94.25 275 LEU A O 1
ATOM 2055 N N . TYR A 1 276 ? 0.411 2.714 12.851 1.00 93.06 276 TYR A N 1
ATOM 2056 C CA . TYR A 1 276 ? 1.746 2.890 12.270 1.00 93.06 276 TYR A CA 1
ATOM 2057 C C . TYR A 1 276 ? 1.680 2.832 10.740 1.00 93.06 276 TYR A C 1
ATOM 2059 O O . TYR A 1 276 ? 0.644 2.491 10.186 1.00 93.06 276 TYR A O 1
ATOM 2067 N N . GLY A 1 277 ? 2.784 3.111 10.043 1.00 90.81 277 GLY A N 1
ATOM 2068 C CA . GLY A 1 277 ? 2.810 3.120 8.577 1.00 90.81 277 GLY A CA 1
ATOM 2069 C C . GLY A 1 277 ? 2.197 4.396 8.001 1.00 90.81 277 GLY A C 1
ATOM 2070 O O . GLY A 1 277 ? 2.520 5.494 8.461 1.00 90.81 277 GLY A O 1
ATOM 2071 N N . TRP A 1 278 ? 1.346 4.268 6.987 1.00 92.44 278 TRP A N 1
ATOM 2072 C CA . TRP A 1 278 ? 0.648 5.405 6.392 1.00 92.44 278 TRP A CA 1
ATOM 2073 C C . TRP A 1 278 ? -0.829 5.118 6.147 1.00 92.44 278 TRP A C 1
ATOM 2075 O O . TRP A 1 278 ? -1.246 3.979 5.944 1.00 92.44 278 TRP A O 1
ATOM 2085 N N . LEU A 1 279 ? -1.605 6.197 6.149 1.00 94.94 279 LEU A N 1
ATOM 2086 C CA . LEU A 1 279 ? -3.014 6.239 5.796 1.00 94.94 279 LEU A CA 1
ATOM 2087 C C . LEU A 1 279 ? -3.207 7.260 4.674 1.00 94.94 279 LEU A C 1
ATOM 2089 O O . LEU A 1 279 ? -2.650 8.358 4.742 1.00 94.94 279 LEU A O 1
ATOM 2093 N N . ALA A 1 280 ? -3.995 6.911 3.667 1.00 95.06 280 ALA A N 1
ATOM 2094 C CA . ALA A 1 280 ? -4.362 7.777 2.559 1.00 95.06 280 ALA A CA 1
ATOM 2095 C C . ALA A 1 280 ? -5.870 7.705 2.321 1.00 95.06 280 ALA A C 1
ATOM 2097 O O . ALA A 1 280 ? -6.451 6.624 2.337 1.00 95.06 280 ALA A O 1
ATOM 2098 N N . TYR A 1 281 ? -6.484 8.859 2.104 1.00 96.19 281 TYR A N 1
ATOM 2099 C CA . TYR A 1 281 ? -7.911 9.010 1.871 1.00 96.19 281 TYR A CA 1
ATOM 2100 C C . TYR A 1 281 ? -8.155 9.762 0.565 1.00 96.19 281 TYR A C 1
ATOM 2102 O O . TYR A 1 281 ? -7.518 10.790 0.312 1.00 96.19 281 TYR A O 1
ATOM 2110 N N . TRP A 1 282 ? -9.104 9.265 -0.219 1.00 94.81 282 TRP A N 1
ATOM 2111 C CA . TRP A 1 282 ? -9.647 9.901 -1.409 1.00 94.81 282 TRP A CA 1
ATOM 2112 C C . TRP A 1 282 ? -11.124 10.168 -1.173 1.00 94.81 282 TRP A C 1
ATOM 2114 O O . TRP A 1 282 ? -11.891 9.243 -0.897 1.00 94.81 282 TRP A O 1
ATOM 2124 N N . GLU A 1 283 ? -11.478 11.443 -1.266 1.00 92.75 283 GLU A N 1
ATOM 2125 C CA . GLU A 1 283 ? -12.813 11.952 -0.965 1.00 92.75 283 GLU A CA 1
ATOM 2126 C C . GLU A 1 283 ? -13.905 11.182 -1.704 1.00 92.75 283 GLU A C 1
ATOM 2128 O O . GLU A 1 283 ? -13.797 10.978 -2.910 1.00 92.75 283 GLU A O 1
ATOM 2133 N N . ASP A 1 284 ? -14.898 10.702 -0.950 1.00 90.31 284 ASP A N 1
ATOM 2134 C CA . ASP A 1 284 ? -16.054 9.933 -1.422 1.00 90.31 284 ASP A CA 1
ATOM 2135 C C . ASP A 1 284 ? -15.742 8.608 -2.146 1.00 90.31 284 ASP A C 1
ATOM 2137 O O . ASP A 1 284 ? -16.646 7.947 -2.662 1.00 90.31 284 ASP A O 1
ATOM 2141 N N . GLU A 1 285 ? -14.478 8.181 -2.191 1.00 90.69 285 GLU A N 1
ATOM 2142 C CA . GLU A 1 285 ? -14.062 7.022 -2.984 1.00 90.69 285 GLU A CA 1
ATOM 2143 C C . GLU A 1 285 ? -13.477 5.897 -2.136 1.00 90.69 285 GLU A C 1
ATOM 2145 O O . GLU A 1 285 ? -13.898 4.746 -2.280 1.00 90.69 285 GLU A O 1
ATOM 2150 N N . GLY A 1 286 ? -12.488 6.192 -1.289 1.00 92.94 286 GLY A N 1
ATOM 2151 C CA . GLY A 1 286 ? -11.715 5.132 -0.653 1.00 92.94 286 GLY A CA 1
ATOM 2152 C C . GLY A 1 286 ? -10.739 5.584 0.426 1.00 92.94 286 GLY A C 1
ATOM 2153 O O . GLY A 1 286 ? -10.198 6.691 0.402 1.00 92.94 286 GLY A O 1
ATOM 2154 N N . LEU A 1 287 ? -10.459 4.675 1.356 1.00 95.31 287 LEU A N 1
ATOM 2155 C CA . LEU A 1 287 ? -9.419 4.793 2.371 1.00 95.31 287 LEU A CA 1
ATOM 2156 C C . LEU A 1 287 ? -8.448 3.629 2.205 1.00 95.31 287 LEU A C 1
ATOM 2158 O O . LEU A 1 287 ? -8.854 2.476 2.091 1.00 95.31 287 LEU A O 1
ATOM 2162 N N . ARG A 1 288 ? -7.152 3.920 2.240 1.00 94.62 288 ARG A N 1
ATOM 2163 C CA . ARG A 1 288 ? -6.105 2.908 2.201 1.00 94.62 288 ARG A CA 1
ATOM 2164 C C . ARG A 1 288 ? -5.125 3.092 3.339 1.00 94.62 288 ARG A C 1
ATOM 2166 O O . ARG A 1 288 ? -4.573 4.170 3.537 1.00 94.62 288 ARG A O 1
ATOM 2173 N N . TYR A 1 289 ? -4.874 2.009 4.048 1.00 95.25 289 TYR A N 1
ATOM 2174 C CA . TYR A 1 289 ? -3.908 1.922 5.123 1.00 95.25 289 TYR A CA 1
ATOM 2175 C C . TYR A 1 289 ? -2.849 0.890 4.769 1.00 95.25 289 TYR A C 1
ATOM 2177 O O . TYR A 1 289 ? -3.183 -0.225 4.372 1.00 95.25 289 TYR A O 1
ATOM 2185 N N . ARG A 1 290 ? -1.574 1.233 4.948 1.00 93.06 290 ARG A N 1
ATOM 2186 C CA . ARG A 1 290 ? -0.488 0.279 4.727 1.00 93.06 290 ARG A CA 1
ATOM 2187 C C . ARG A 1 290 ? 0.587 0.386 5.788 1.00 93.06 290 ARG A C 1
ATOM 2189 O O . ARG A 1 290 ? 1.039 1.475 6.145 1.00 93.06 290 ARG A O 1
ATOM 2196 N N . VAL A 1 291 ? 1.044 -0.771 6.251 1.00 92.00 291 VAL A N 1
ATOM 2197 C CA . VAL A 1 291 ? 2.074 -0.893 7.281 1.00 92.00 291 VAL A CA 1
ATOM 2198 C C . VAL A 1 291 ? 3.037 -2.028 6.964 1.00 92.00 291 VAL A C 1
ATOM 2200 O O . VAL A 1 291 ? 2.668 -3.031 6.356 1.00 92.00 291 VAL A O 1
ATOM 2203 N N . TYR A 1 292 ? 4.285 -1.848 7.387 1.00 88.50 292 TYR A N 1
ATOM 2204 C CA . TYR A 1 292 ? 5.400 -2.749 7.119 1.00 88.50 292 TYR A CA 1
ATOM 2205 C C . TYR A 1 292 ? 6.005 -3.175 8.465 1.00 88.50 292 TYR A C 1
ATOM 2207 O O . TYR A 1 292 ? 6.820 -2.442 9.028 1.00 88.50 292 TYR A O 1
ATOM 2215 N N . PRO A 1 293 ? 5.565 -4.303 9.050 1.00 88.69 293 PRO A N 1
ATOM 2216 C CA . PRO A 1 293 ? 6.049 -4.748 10.355 1.00 88.69 293 PRO A CA 1
ATOM 2217 C C . PRO A 1 293 ? 7.579 -4.867 10.391 1.00 88.69 293 PRO A C 1
ATOM 2219 O O . PRO A 1 293 ? 8.201 -5.351 9.448 1.00 88.69 293 PRO A O 1
ATOM 2222 N N . GLY A 1 294 ? 8.200 -4.375 11.465 1.00 84.50 294 GLY A N 1
ATOM 2223 C CA . GLY A 1 294 ? 9.662 -4.298 11.596 1.00 84.50 294 GLY A CA 1
ATOM 2224 C C . GLY A 1 294 ? 10.313 -3.112 10.867 1.00 84.50 294 GLY A C 1
ATOM 2225 O O . GLY A 1 294 ? 11.470 -2.793 11.150 1.00 84.50 294 GLY A O 1
ATOM 2226 N N . ARG A 1 295 ? 9.569 -2.397 10.006 1.00 79.75 295 ARG A N 1
ATOM 2227 C CA . ARG A 1 295 ? 10.046 -1.231 9.254 1.00 79.75 295 ARG A CA 1
ATOM 2228 C C . ARG A 1 295 ? 9.118 -0.035 9.392 1.00 79.75 295 ARG A C 1
ATOM 2230 O O . ARG A 1 295 ? 8.095 0.094 8.732 1.00 79.75 295 ARG A O 1
ATOM 2237 N N . GLY A 1 296 ? 9.525 0.895 10.236 1.00 80.19 296 GLY A N 1
ATOM 2238 C CA . GLY A 1 296 ? 8.744 2.067 10.603 1.00 80.19 296 GLY A CA 1
ATOM 2239 C C . GLY A 1 296 ? 7.460 1.762 11.387 1.00 80.19 296 GLY A C 1
ATOM 2240 O O . GLY A 1 296 ? 6.758 2.682 11.808 1.00 80.19 296 GLY A O 1
ATOM 2241 N N . ALA A 1 297 ? 7.239 0.480 11.678 1.00 88.31 297 ALA A N 1
ATOM 2242 C CA . ALA A 1 297 ? 6.324 -0.058 12.664 1.00 88.31 297 ALA A CA 1
ATOM 2243 C C . ALA A 1 297 ? 7.053 -1.117 13.516 1.00 88.31 297 ALA A C 1
ATOM 2245 O O . ALA A 1 297 ? 7.997 -1.747 13.026 1.00 88.31 297 ALA A O 1
ATOM 2246 N N . PRO A 1 298 ? 6.647 -1.329 14.780 1.00 89.94 298 PRO A N 1
ATOM 2247 C CA . PRO A 1 298 ? 7.121 -2.450 15.587 1.00 89.94 298 PRO A CA 1
ATOM 2248 C C . PRO A 1 298 ? 6.913 -3.798 14.885 1.00 89.94 298 PRO A C 1
ATOM 2250 O O . PRO A 1 298 ? 5.991 -3.943 14.084 1.00 89.94 298 PRO A O 1
ATOM 2253 N N . LEU A 1 299 ? 7.749 -4.790 15.210 1.00 89.12 299 LEU A N 1
ATOM 2254 C CA . LEU A 1 299 ? 7.662 -6.137 14.633 1.00 89.12 299 LEU A CA 1
ATOM 2255 C C . LEU A 1 299 ? 6.286 -6.777 14.864 1.00 89.12 299 LEU A C 1
ATOM 2257 O O . LEU A 1 299 ? 5.686 -7.304 13.935 1.00 89.12 299 LEU A O 1
ATOM 2261 N N . ASP A 1 300 ? 5.764 -6.664 16.085 1.00 91.31 300 ASP A N 1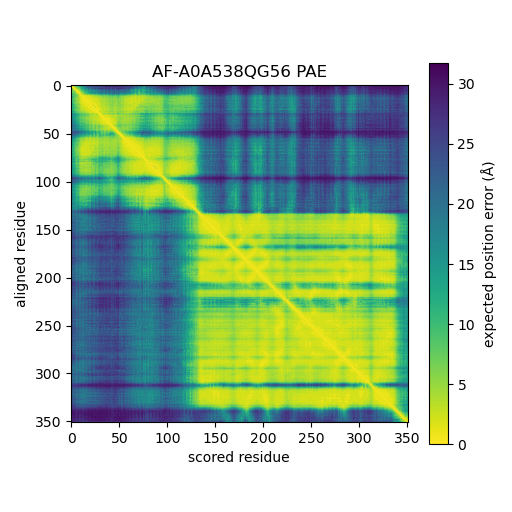
ATOM 2262 C CA . ASP A 1 300 ? 4.483 -7.257 16.480 1.00 91.31 300 ASP A CA 1
ATOM 2263 C C . ASP A 1 300 ? 3.282 -6.319 16.262 1.00 91.31 300 ASP A C 1
ATOM 2265 O O . ASP A 1 300 ? 2.258 -6.403 16.954 1.00 91.31 300 ASP A O 1
ATOM 2269 N N . HIS A 1 301 ? 3.410 -5.364 15.337 1.00 91.31 301 HIS A N 1
ATOM 2270 C CA . HIS A 1 301 ? 2.329 -4.459 14.976 1.00 91.31 301 HIS A CA 1
ATOM 2271 C C . HIS A 1 301 ? 1.918 -4.612 13.501 1.00 91.31 301 HIS A C 1
ATOM 2273 O O . HIS A 1 301 ? 2.773 -4.520 12.622 1.00 91.31 301 HIS A O 1
ATOM 2279 N N . PRO A 1 302 ? 0.612 -4.752 13.203 1.00 92.88 302 PRO A N 1
ATOM 2280 C CA . PRO A 1 302 ? -0.494 -5.007 14.138 1.00 92.88 302 PRO A CA 1
ATOM 2281 C C . PRO A 1 302 ? -0.674 -6.496 14.474 1.00 92.88 302 PRO A C 1
ATOM 2283 O O . PRO A 1 302 ? -1.551 -6.841 15.258 1.00 92.88 302 PRO A O 1
ATOM 2286 N N . MET A 1 303 ? 0.136 -7.370 13.877 1.00 94.00 303 MET A N 1
ATOM 2287 C CA . MET A 1 303 ? 0.067 -8.825 14.030 1.00 94.00 303 MET A CA 1
ATOM 2288 C C . MET A 1 303 ? 1.151 -9.313 14.999 1.00 94.00 303 MET A C 1
ATOM 2290 O O . MET A 1 303 ? 2.258 -8.785 14.935 1.00 94.00 303 MET A O 1
ATOM 2294 N N . PRO A 1 304 ? 0.896 -10.330 15.841 1.00 93.44 304 PRO A N 1
ATOM 2295 C CA . PRO A 1 304 ? 1.882 -10.867 16.783 1.00 93.44 304 PRO A CA 1
ATOM 2296 C C . PRO A 1 304 ? 2.881 -11.805 16.074 1.00 93.44 304 PRO A C 1
ATOM 2298 O O . PRO A 1 304 ? 2.868 -13.020 16.268 1.00 93.44 304 PRO A O 1
ATOM 2301 N N . LEU A 1 305 ? 3.716 -11.253 15.186 1.00 92.38 305 LEU A N 1
ATOM 2302 C CA . LEU A 1 305 ? 4.605 -12.021 14.304 1.00 92.38 305 LEU A CA 1
ATOM 2303 C C . LEU A 1 305 ? 5.627 -12.873 15.066 1.00 92.38 305 LEU A C 1
ATOM 2305 O O . LEU A 1 305 ? 5.911 -13.997 14.654 1.00 92.38 305 LEU A O 1
ATOM 2309 N N . SER A 1 306 ? 6.153 -12.370 16.182 1.00 90.06 306 SER A N 1
ATOM 2310 C CA . SER A 1 306 ? 7.078 -13.103 17.047 1.00 90.06 306 SER A CA 1
ATOM 2311 C C . SER A 1 306 ? 6.412 -14.353 17.627 1.00 90.06 306 SER A C 1
ATOM 2313 O O . SER A 1 306 ? 6.958 -15.452 17.531 1.00 90.06 306 SER A O 1
ATOM 2315 N N . ASP A 1 307 ? 5.207 -14.213 18.179 1.00 90.69 307 ASP A N 1
ATOM 2316 C CA . ASP A 1 307 ? 4.480 -15.332 18.787 1.00 90.69 307 ASP A CA 1
ATOM 2317 C C . ASP A 1 307 ? 4.056 -16.365 17.740 1.00 90.69 307 ASP A C 1
ATOM 2319 O O . ASP A 1 307 ? 4.189 -17.569 17.971 1.00 90.69 307 ASP A O 1
ATOM 2323 N N . LEU A 1 308 ? 3.639 -15.898 16.558 1.00 91.38 308 LEU A N 1
ATOM 2324 C CA . LEU A 1 308 ? 3.315 -16.748 15.411 1.00 91.38 308 LEU A CA 1
ATOM 2325 C C . LEU A 1 308 ? 4.514 -17.569 14.931 1.00 91.38 308 LEU A C 1
ATOM 2327 O O . LEU A 1 308 ? 4.359 -18.749 14.620 1.00 91.38 308 LEU A O 1
ATOM 2331 N N . ALA A 1 309 ? 5.702 -16.967 14.870 1.00 89.44 309 ALA A N 1
ATOM 2332 C CA . ALA A 1 309 ? 6.901 -17.654 14.402 1.00 89.44 309 ALA A CA 1
ATOM 2333 C C . ALA A 1 309 ? 7.450 -18.660 15.422 1.00 89.44 309 ALA A C 1
ATOM 2335 O O . ALA A 1 309 ? 7.937 -19.722 15.039 1.00 89.44 309 ALA A O 1
ATOM 2336 N N . PHE A 1 310 ? 7.368 -18.350 16.719 1.00 86.19 310 PHE A N 1
ATOM 2337 C CA . PHE A 1 310 ? 7.910 -19.207 17.778 1.00 86.19 310 PHE A CA 1
ATOM 2338 C C . PHE A 1 310 ? 6.875 -20.140 18.422 1.00 86.19 310 PHE A C 1
ATOM 2340 O O . PHE A 1 310 ? 7.232 -20.884 19.336 1.00 86.19 310 PHE A O 1
ATOM 2347 N N . GLY A 1 311 ? 5.612 -20.100 17.982 1.00 78.50 311 GLY A N 1
ATOM 2348 C CA . GLY A 1 311 ? 4.525 -20.913 18.537 1.00 78.50 311 GLY A CA 1
ATOM 2349 C C . GLY A 1 311 ? 4.270 -20.641 20.023 1.00 78.50 311 GLY A C 1
ATOM 2350 O O . GLY A 1 311 ? 3.965 -21.566 20.777 1.00 78.50 311 GLY A O 1
ATOM 2351 N N . ARG A 1 312 ? 4.469 -19.395 20.472 1.00 67.62 312 ARG A N 1
ATOM 2352 C CA . ARG A 1 312 ? 4.385 -19.012 21.890 1.00 67.62 312 ARG A CA 1
ATOM 2353 C C . ARG A 1 312 ? 2.974 -18.521 22.232 1.00 67.62 312 ARG A C 1
ATOM 2355 O O . ARG A 1 312 ? 2.484 -17.590 21.611 1.00 67.62 312 ARG A O 1
ATOM 2362 N N . GLY A 1 313 ? 2.360 -19.099 23.269 1.00 59.19 313 GLY A N 1
ATOM 2363 C CA . GLY A 1 313 ? 1.145 -18.571 23.912 1.00 59.19 313 GLY A CA 1
ATOM 2364 C C . GLY A 1 313 ? -0.149 -18.607 23.083 1.00 59.19 313 GLY A C 1
ATOM 2365 O O . GLY A 1 313 ? -0.197 -19.117 21.965 1.00 59.19 313 GLY A O 1
ATOM 2366 N N . SER A 1 314 ? -1.233 -18.081 23.668 1.00 65.19 314 SER A N 1
ATOM 2367 C CA . SER A 1 314 ? -2.527 -17.914 23.000 1.00 65.19 314 SER A CA 1
ATOM 2368 C C . SER A 1 314 ? -2.454 -16.746 22.016 1.00 65.19 314 SER A C 1
ATOM 2370 O O . SER A 1 314 ? -2.691 -15.595 22.383 1.00 65.19 314 SER A O 1
ATOM 2372 N N . VAL A 1 315 ? -2.098 -17.039 20.770 1.00 78.75 315 VAL A N 1
ATOM 2373 C CA . VAL A 1 315 ? -2.118 -16.063 19.676 1.00 78.75 315 VAL A CA 1
ATOM 2374 C C . VAL A 1 315 ? -3.523 -15.460 19.557 1.00 78.75 315 VAL A C 1
ATOM 2376 O O . VAL A 1 315 ? -4.499 -16.194 19.397 1.00 78.75 315 VAL A O 1
ATOM 2379 N N . THR A 1 316 ? -3.635 -14.129 19.607 1.00 85.00 316 THR A N 1
ATOM 2380 C CA . THR A 1 316 ? -4.906 -13.413 19.416 1.00 85.00 316 THR A CA 1
ATOM 2381 C C . THR A 1 316 ? -4.882 -12.555 18.152 1.00 85.00 316 THR A C 1
ATOM 2383 O O . THR A 1 316 ? -3.843 -12.040 17.740 1.00 85.00 316 THR A O 1
ATOM 2386 N N . ALA A 1 317 ? -6.051 -12.395 17.528 1.00 90.88 317 ALA A N 1
ATOM 2387 C CA . ALA A 1 317 ? -6.246 -11.539 16.355 1.00 90.88 317 ALA A CA 1
ATOM 2388 C C . ALA A 1 317 ? -6.740 -10.122 16.713 1.00 90.88 317 ALA A C 1
ATOM 2390 O O . ALA A 1 317 ? -6.886 -9.278 15.830 1.00 90.88 317 ALA A O 1
ATOM 2391 N N . GLU A 1 318 ? -6.996 -9.851 17.997 1.00 92.25 318 GLU A N 1
ATOM 2392 C CA . GLU A 1 318 ? -7.719 -8.659 18.463 1.00 92.25 318 GLU A CA 1
ATOM 2393 C C . GLU A 1 318 ? -7.049 -7.353 18.048 1.00 92.25 318 GLU A C 1
ATOM 2395 O O . GLU A 1 318 ? -7.729 -6.431 17.617 1.00 92.25 318 GLU A O 1
ATOM 2400 N N . ARG A 1 319 ? -5.715 -7.275 18.101 1.00 93.25 319 ARG A N 1
ATOM 2401 C CA . ARG A 1 319 ? -4.993 -6.054 17.715 1.00 93.25 319 ARG A CA 1
ATOM 2402 C C . ARG A 1 319 ? -5.201 -5.701 16.241 1.00 93.25 319 ARG A C 1
ATOM 2404 O O . ARG A 1 319 ? -5.408 -4.532 15.928 1.00 93.25 319 ARG A O 1
ATOM 2411 N N . LEU A 1 320 ? -5.147 -6.691 15.348 1.00 95.75 320 LEU A N 1
ATOM 2412 C CA . LEU A 1 320 ? -5.392 -6.476 13.922 1.00 95.75 320 LEU A CA 1
ATOM 2413 C C . LEU A 1 320 ? -6.860 -6.114 13.671 1.00 95.75 320 LEU A C 1
ATOM 2415 O O . LEU A 1 320 ? -7.125 -5.165 12.940 1.00 95.75 320 LEU A O 1
ATOM 2419 N N . VAL A 1 321 ? -7.794 -6.820 14.314 1.00 95.50 321 VAL A N 1
ATOM 2420 C CA . VAL A 1 321 ? -9.230 -6.514 14.224 1.00 95.50 321 VAL A CA 1
ATOM 2421 C C . VAL A 1 321 ? -9.500 -5.076 14.673 1.00 95.50 321 VAL A C 1
ATOM 2423 O O . VAL A 1 321 ? -10.125 -4.325 13.937 1.00 95.50 321 VAL A O 1
ATOM 2426 N N . HIS A 1 322 ? -8.925 -4.643 15.794 1.00 95.12 322 HIS A N 1
ATOM 2427 C CA . HIS A 1 322 ? -9.137 -3.299 16.327 1.00 95.12 322 HIS A CA 1
ATOM 2428 C C . HIS A 1 322 ? -8.538 -2.189 15.452 1.00 95.12 322 HIS A C 1
ATOM 2430 O O . HIS A 1 322 ? -9.088 -1.093 15.362 1.00 95.12 322 HIS A O 1
ATOM 2436 N N . VAL A 1 323 ? -7.414 -2.462 14.775 1.00 96.75 323 VAL A N 1
ATOM 2437 C CA . VAL A 1 323 ? -6.880 -1.555 13.745 1.00 96.75 323 VAL A CA 1
ATOM 2438 C C . VAL A 1 323 ? -7.871 -1.422 12.597 1.00 96.75 323 VAL A C 1
ATOM 2440 O O . VAL A 1 323 ? -8.152 -0.310 12.168 1.00 96.75 323 VAL A O 1
ATOM 2443 N N . ILE A 1 324 ? -8.413 -2.536 12.111 1.00 96.38 324 ILE A N 1
ATOM 2444 C CA . ILE A 1 324 ? -9.364 -2.541 10.998 1.00 96.38 324 ILE A CA 1
ATOM 2445 C C . ILE A 1 324 ? -10.674 -1.830 11.384 1.00 96.38 324 ILE A C 1
ATOM 2447 O O . ILE A 1 324 ? -11.178 -1.033 10.598 1.00 96.38 324 ILE A O 1
ATOM 2451 N N . GLU A 1 325 ? -11.181 -2.042 12.598 1.00 95.12 325 GLU A N 1
ATOM 2452 C CA . GLU A 1 325 ? -12.350 -1.335 13.143 1.00 95.12 325 GLU A CA 1
ATOM 2453 C C . GLU A 1 325 ? -12.116 0.178 13.215 1.00 95.12 325 GLU A C 1
ATOM 2455 O O . GLU A 1 325 ? -12.949 0.955 12.756 1.00 95.12 325 GLU A O 1
ATOM 2460 N N . LEU A 1 326 ? -10.951 0.607 13.712 1.00 96.62 326 LEU A N 1
ATOM 2461 C CA . LEU A 1 326 ? -10.583 2.022 13.738 1.00 96.62 326 LEU A CA 1
ATOM 2462 C C . LEU A 1 326 ? -10.544 2.625 12.324 1.00 96.62 326 LEU A C 1
ATOM 2464 O O . LEU A 1 326 ? -10.987 3.753 12.124 1.00 96.62 326 LEU A O 1
ATOM 2468 N N . LEU A 1 327 ? -10.016 1.891 11.340 1.00 97.00 327 LEU A N 1
ATOM 2469 C CA . LEU A 1 327 ? -9.991 2.339 9.945 1.00 97.00 327 LEU A CA 1
ATOM 2470 C C . LEU A 1 327 ? -11.402 2.440 9.359 1.00 97.00 327 LEU A C 1
ATOM 2472 O O . LEU A 1 327 ? -11.683 3.394 8.635 1.00 97.00 327 LEU A O 1
ATOM 2476 N N . LEU A 1 328 ? -12.288 1.500 9.694 1.00 95.50 328 LEU A N 1
ATOM 2477 C CA . LEU A 1 328 ? -13.692 1.554 9.299 1.00 95.50 328 LEU A CA 1
ATOM 2478 C C . LEU A 1 328 ? -14.388 2.786 9.887 1.00 95.50 328 LEU A C 1
ATOM 2480 O O . LEU A 1 328 ? -15.078 3.490 9.160 1.00 95.50 328 LEU A O 1
ATOM 2484 N N . GLU A 1 329 ? -14.171 3.098 11.165 1.00 95.50 329 GLU A N 1
ATOM 2485 C CA . GLU A 1 329 ? -14.742 4.299 11.791 1.00 95.50 329 GLU A CA 1
ATOM 2486 C C . GLU A 1 329 ? -14.301 5.597 11.101 1.00 95.50 329 GLU A C 1
ATOM 2488 O O . GLU A 1 329 ? -15.091 6.535 10.991 1.00 95.50 329 GLU A O 1
ATOM 2493 N N . VAL A 1 330 ? -13.056 5.653 10.615 1.00 96.06 330 VAL A N 1
ATOM 2494 C CA . VAL A 1 330 ? -12.563 6.778 9.805 1.00 96.06 330 VAL A CA 1
ATOM 2495 C C . VAL A 1 330 ? -13.244 6.786 8.433 1.00 96.06 330 VAL A C 1
ATOM 2497 O O . VAL A 1 330 ? -13.704 7.833 7.982 1.00 96.06 330 VAL A O 1
ATOM 2500 N N . ALA A 1 331 ? -13.338 5.629 7.774 1.00 94.75 331 ALA A N 1
ATOM 2501 C CA . ALA A 1 331 ? -13.961 5.491 6.460 1.00 94.75 331 ALA A CA 1
ATOM 2502 C C . ALA A 1 331 ? -15.443 5.891 6.462 1.00 94.75 331 ALA A C 1
ATOM 2504 O O . ALA A 1 331 ? -15.864 6.627 5.577 1.00 94.75 331 ALA A O 1
ATOM 2505 N N . LEU A 1 332 ? -16.213 5.493 7.478 1.00 94.12 332 LEU A N 1
ATOM 2506 C CA . LEU A 1 332 ? -17.644 5.804 7.603 1.00 94.12 332 LEU A CA 1
ATOM 2507 C C . LEU A 1 332 ? -17.951 7.308 7.670 1.00 94.12 332 LEU A C 1
ATOM 2509 O O . LEU A 1 332 ? -19.092 7.712 7.465 1.00 94.12 332 LEU A O 1
ATOM 2513 N N . ARG A 1 333 ? -16.951 8.148 7.961 1.00 94.31 333 ARG A N 1
ATOM 2514 C CA . ARG A 1 333 ? -17.103 9.610 8.014 1.00 94.31 333 ARG A CA 1
ATOM 2515 C C . ARG A 1 333 ? -16.905 10.302 6.671 1.00 94.31 333 ARG A C 1
ATOM 2517 O O . ARG A 1 333 ? -17.232 11.479 6.566 1.00 94.31 333 ARG A O 1
ATOM 2524 N N . GLY A 1 334 ? -16.342 9.610 5.683 1.00 90.31 334 GLY A N 1
ATOM 2525 C CA . GLY A 1 334 ? -15.980 10.210 4.398 1.00 90.31 334 GLY A CA 1
ATOM 2526 C C . GLY A 1 334 ? -16.361 9.392 3.167 1.00 90.31 334 GLY A C 1
ATOM 2527 O O . GLY A 1 334 ? -16.458 9.942 2.079 1.00 90.31 334 GLY A O 1
ATOM 2528 N N . ILE A 1 335 ? -16.597 8.090 3.308 1.00 91.19 335 ILE A N 1
ATOM 2529 C CA . ILE A 1 335 ? -16.970 7.225 2.191 1.00 91.19 335 ILE A CA 1
ATOM 2530 C C . ILE A 1 335 ? -18.482 6.992 2.248 1.00 91.19 335 ILE A C 1
ATOM 2532 O O . ILE A 1 335 ? -18.969 6.442 3.240 1.00 91.19 335 ILE A O 1
ATOM 2536 N N . PRO A 1 336 ? -19.241 7.377 1.209 1.00 85.94 336 PRO A N 1
ATOM 2537 C CA . PRO A 1 336 ? -20.659 7.073 1.145 1.00 85.94 336 PRO A CA 1
ATOM 2538 C C . PRO A 1 336 ? -20.875 5.561 1.028 1.00 85.94 336 PRO A C 1
ATOM 2540 O O . PRO A 1 336 ? -20.155 4.867 0.307 1.00 85.94 336 PRO A O 1
ATOM 2543 N N . ALA A 1 337 ? -21.904 5.054 1.709 1.00 79.62 337 ALA A N 1
ATOM 2544 C CA . ALA A 1 337 ? -22.329 3.669 1.548 1.00 79.62 337 ALA A CA 1
ATOM 2545 C C . ALA A 1 337 ? -22.722 3.405 0.087 1.00 79.62 337 ALA A C 1
ATOM 2547 O O . ALA A 1 337 ? -23.376 4.233 -0.560 1.00 79.62 337 ALA A O 1
ATOM 2548 N N . ARG A 1 338 ? -22.338 2.240 -0.435 1.00 71.38 338 ARG A N 1
ATOM 2549 C CA . ARG A 1 338 ? -22.670 1.847 -1.802 1.00 71.38 338 ARG A CA 1
ATOM 2550 C C . ARG A 1 338 ? -24.195 1.740 -1.960 1.00 71.38 338 ARG A C 1
ATOM 2552 O O . ARG A 1 338 ? -24.853 1.139 -1.107 1.00 71.38 338 ARG A O 1
ATOM 2559 N N . PRO A 1 339 ? -24.790 2.296 -3.030 1.00 60.31 339 PRO A N 1
ATOM 2560 C CA . PRO A 1 339 ? -26.217 2.131 -3.280 1.00 60.31 339 PRO A CA 1
ATOM 2561 C C . PRO A 1 339 ? -26.552 0.650 -3.506 1.00 60.31 339 PRO A C 1
ATOM 2563 O O . PRO A 1 339 ? -25.828 -0.066 -4.200 1.00 60.31 339 PRO A O 1
ATOM 2566 N N . ALA A 1 340 ? -27.661 0.192 -2.920 1.00 51.09 340 ALA A N 1
ATOM 2567 C CA . ALA A 1 340 ? -28.117 -1.190 -3.032 1.00 51.09 340 ALA A CA 1
ATOM 2568 C C . ALA A 1 340 ? -28.318 -1.583 -4.510 1.00 51.09 340 ALA A C 1
ATOM 2570 O O . ALA A 1 340 ? -29.155 -0.995 -5.196 1.00 51.09 340 ALA A O 1
ATOM 2571 N N . GLY A 1 341 ? -27.557 -2.574 -4.991 1.00 52.16 341 GLY A N 1
ATOM 2572 C CA . GLY A 1 341 ? -27.677 -3.131 -6.348 1.00 52.16 341 GLY A CA 1
ATOM 2573 C C . GLY A 1 341 ? -26.418 -3.063 -7.219 1.00 52.16 341 GLY A C 1
ATOM 2574 O O . GLY A 1 341 ? -26.431 -3.610 -8.319 1.00 52.16 341 GLY A O 1
ATOM 2575 N N . ASP A 1 342 ? -25.338 -2.435 -6.755 1.00 53.62 342 ASP A N 1
ATOM 2576 C CA . ASP A 1 342 ? -24.060 -2.417 -7.474 1.00 53.62 342 ASP A CA 1
ATOM 2577 C C . ASP A 1 342 ? -23.250 -3.688 -7.126 1.00 53.62 342 ASP A C 1
ATOM 2579 O O . ASP A 1 342 ? -23.002 -3.928 -5.939 1.00 53.62 342 ASP A O 1
ATOM 2583 N N . PRO A 1 343 ? -22.879 -4.548 -8.099 1.00 51.22 343 PRO A N 1
ATOM 2584 C CA . PRO A 1 343 ? -22.313 -5.863 -7.810 1.00 51.22 343 PRO A CA 1
ATOM 2585 C C . PRO A 1 343 ? -21.032 -5.769 -6.978 1.00 51.22 343 PRO A C 1
ATOM 2587 O O . PRO A 1 343 ? -20.133 -4.957 -7.239 1.00 51.22 343 PRO A O 1
ATOM 2590 N N . THR A 1 344 ? -20.942 -6.621 -5.958 1.00 53.62 344 THR A N 1
ATOM 2591 C CA . THR A 1 344 ? -19.696 -6.908 -5.246 1.00 53.62 344 THR A CA 1
ATOM 2592 C C . THR A 1 344 ? -18.675 -7.386 -6.283 1.00 53.62 344 THR A C 1
ATOM 2594 O O . THR A 1 344 ? -18.979 -8.346 -6.994 1.00 53.62 344 THR A O 1
ATOM 2597 N N . PRO A 1 345 ? -17.512 -6.725 -6.445 1.00 52.19 345 PRO A N 1
ATOM 2598 C CA . PRO A 1 345 ? -16.507 -7.189 -7.395 1.00 52.19 345 PRO A CA 1
ATOM 2599 C C . PRO A 1 345 ? -16.113 -8.628 -7.055 1.00 52.19 345 PRO A C 1
ATOM 2601 O O . PRO A 1 345 ? -15.885 -8.955 -5.886 1.00 52.19 345 PRO A O 1
ATOM 2604 N N . GLU A 1 346 ? -16.088 -9.500 -8.066 1.00 43.94 346 GLU A N 1
ATOM 2605 C CA . GLU A 1 346 ? -15.747 -10.904 -7.863 1.00 43.94 346 GLU A CA 1
ATOM 2606 C C . GLU A 1 346 ? -14.331 -11.022 -7.276 1.00 43.94 346 GLU A C 1
ATOM 2608 O O . GLU A 1 346 ? -13.424 -10.285 -7.673 1.00 43.94 346 GLU A O 1
ATOM 2613 N N . PRO A 1 347 ? -14.080 -11.991 -6.377 1.00 43.97 347 PRO A N 1
ATOM 2614 C CA . PRO A 1 347 ? -12.762 -12.186 -5.773 1.00 43.97 347 PRO A CA 1
ATOM 2615 C C . PRO A 1 347 ? -11.639 -12.428 -6.800 1.00 43.97 347 PRO A C 1
ATOM 2617 O O . PRO A 1 347 ? -10.473 -12.220 -6.475 1.00 43.97 347 PRO A O 1
ATOM 2620 N N . ALA A 1 348 ? -11.972 -12.824 -8.035 1.00 40.28 348 ALA A N 1
ATOM 2621 C CA . ALA A 1 348 ? -11.026 -12.993 -9.138 1.00 40.28 348 ALA A CA 1
ATOM 2622 C C . ALA A 1 348 ? -10.525 -11.666 -9.743 1.00 40.28 348 ALA A C 1
ATOM 2624 O O . ALA A 1 348 ? -9.405 -11.624 -10.244 1.00 40.28 348 ALA A O 1
ATOM 2625 N N . GLU A 1 349 ? -11.299 -10.579 -9.662 1.00 38.34 349 GLU A N 1
ATOM 2626 C CA . GLU A 1 349 ? -10.857 -9.241 -10.094 1.00 38.34 349 GLU A CA 1
ATOM 2627 C C . GLU A 1 349 ? -9.990 -8.540 -9.029 1.00 38.34 349 GLU A C 1
ATOM 2629 O O . GLU A 1 349 ? -9.335 -7.540 -9.315 1.00 38.34 349 GLU A O 1
ATOM 2634 N N . LEU A 1 350 ? -9.948 -9.094 -7.809 1.00 43.12 350 LEU A N 1
ATOM 2635 C CA . LEU A 1 350 ? -9.233 -8.567 -6.639 1.00 43.12 350 LEU A CA 1
ATOM 2636 C C . LEU A 1 350 ? -7.938 -9.340 -6.298 1.00 43.12 350 LEU A C 1
ATOM 2638 O O . LEU A 1 350 ? -7.284 -9.009 -5.296 1.00 43.12 350 LEU A O 1
ATOM 2642 N N . ALA A 1 351 ? -7.590 -10.371 -7.081 1.00 35.78 351 ALA A N 1
ATOM 2643 C CA . ALA A 1 351 ? -6.427 -11.246 -6.883 1.00 35.78 351 ALA A CA 1
ATOM 2644 C C . ALA A 1 351 ? -5.129 -10.673 -7.476 1.00 35.78 351 ALA A C 1
ATOM 2646 O O . ALA A 1 351 ? -5.129 -10.247 -8.654 1.00 35.78 351 ALA A O 1
#

Sequence (351 aa):
MAPGSRWRLRLRPLVVALAVAGLGVALARGEYGYLARAATLAIGVELSPGQPDPRLAMYLLAVATLAWTLAACAGAPASGRRSVGVGLALIVLGGYGFKWPHHYLLPLFGLTLIAEAARSVRDEELAALPFASQTPPIGDTAWSAYITLVTHGLRRTFDDVHSLTTRGEGGLASSVIVGDASGIAVRVRIERIEGAVLALDVVLGREIDELRGATVTAWAIPQRALGVNPAGPPATPSFKTGDPQFDERFKTRGNIQVFHQLFDDGLRARATATLYGWLAYWEDEGLRYRVYPGRGAPLDHPMPLSDLAFGRGSVTAERLVHVIELLLEVALRGIPARPAGDPTPEPAELA